Protein AF-A0A1F9PXM8-F1 (afdb_monomer)

Foldseek 3Di:
DVVLVVQLVVVLVVVVVVLVVVCVVVVHDSLVVLLCVLVVVLVVVLVPDPPVPDDPVRNVVVNVVSVVVSVLCSLQVSLVSSVVSSVVSVVVVVCCQPVDPPGDDDPDDDLLPDADDLVLLVLLVVLVVQLVPHDDPSVSVSSNSNSNVQVVLLSQLLSPLVNVCVVVVPDPVVNVVVVCCCPPPPPNSVVSSVSSSCCSPPVPNDPPPPPD

Mean predicted aligned error: 8.12 Å

Sequence (212 aa):
DRAVAFALGGTLLLSLLLLSAYALYQGSDIFTLANGIVQGEIDRSLATLPTTDLTPEQMAEMKQLMEQVGTFLRQAWPALTVVFGGLTLLLAVALLANLRPGGYVLPGVDFAAWKSPEVLIWPFIAAGFIYFFTNGWPAVISLNLLVLLLPLYFLQGLAIISHFFRLKAVAPWLRNLGYVMAVLLNPLPIIVTFVGLFDLWVDFRKPRTTNT

Secondary structure (DSSP, 8-state):
-HHHHHHHHHHHHHHHHHHHHHHHHTTS-HHHHHHHHHHHHHHHHHHHS-TTSS-HHHHHHHHHHHHHHHHHHHHHHHHHHHHHHHHHHHHHHHHHHHHSTT----SS--GGG----GGGHHHHHHHHHHHHH--SHHHHHHHHHHHHHHHHHHHHHHHHHHHHHHHTT--HHHHHHHHHHHHHSTTHHHHHHHHHHHHHHH-TTS------

Structure (mmCIF, N/CA/C/O backbone):
data_AF-A0A1F9PXM8-F1
#
_entry.id   AF-A0A1F9PXM8-F1
#
loop_
_atom_site.group_PDB
_atom_site.id
_atom_site.type_symbol
_atom_site.label_atom_id
_atom_site.label_alt_id
_atom_site.label_comp_id
_atom_site.label_asym_id
_atom_site.label_entity_id
_atom_site.label_seq_id
_atom_site.pdbx_PDB_ins_code
_atom_site.Cartn_x
_atom_site.Cartn_y
_atom_site.Cartn_z
_atom_site.occupancy
_atom_site.B_iso_or_equiv
_atom_site.auth_seq_id
_atom_site.auth_comp_id
_atom_site.auth_asym_id
_atom_site.auth_atom_id
_atom_site.pdbx_PDB_model_num
ATOM 1 N N . ASP A 1 1 ? 2.763 -14.885 -10.035 1.00 65.38 1 ASP A N 1
ATOM 2 C CA . ASP A 1 1 ? 3.316 -16.226 -9.775 1.00 65.38 1 ASP A CA 1
ATOM 3 C C . ASP A 1 1 ? 2.353 -16.988 -8.863 1.00 65.38 1 ASP A C 1
ATOM 5 O O . ASP A 1 1 ? 1.916 -16.426 -7.862 1.00 65.38 1 ASP A O 1
ATOM 9 N N . ARG A 1 2 ? 1.967 -18.219 -9.227 1.00 71.00 2 ARG A N 1
ATOM 10 C CA . ARG A 1 2 ? 1.054 -19.052 -8.423 1.00 71.00 2 ARG A CA 1
ATOM 11 C C . ARG A 1 2 ? 1.673 -19.408 -7.069 1.00 71.00 2 ARG A C 1
ATOM 13 O O . ARG A 1 2 ? 0.946 -19.459 -6.086 1.00 71.00 2 ARG A O 1
ATOM 20 N N . ALA A 1 3 ? 2.994 -19.583 -6.998 1.00 71.38 3 ALA A N 1
ATOM 21 C CA . ALA A 1 3 ? 3.693 -19.908 -5.755 1.00 71.38 3 ALA A CA 1
ATOM 22 C C . ALA A 1 3 ? 3.596 -18.770 -4.727 1.00 71.38 3 ALA A C 1
ATOM 24 O O . ALA A 1 3 ? 3.317 -19.018 -3.560 1.00 71.38 3 ALA A O 1
ATOM 25 N N . VAL A 1 4 ? 3.734 -17.518 -5.175 1.00 71.44 4 VAL A N 1
ATOM 26 C CA . VAL A 1 4 ? 3.559 -16.324 -4.329 1.00 71.44 4 VAL A CA 1
ATOM 27 C C . VAL A 1 4 ? 2.114 -16.222 -3.830 1.00 71.44 4 VAL A C 1
ATOM 29 O O . VAL A 1 4 ? 1.889 -15.960 -2.654 1.00 71.44 4 VAL A O 1
ATOM 32 N N . ALA A 1 5 ? 1.126 -16.494 -4.690 1.00 74.06 5 ALA A N 1
ATOM 33 C CA . ALA A 1 5 ? -0.281 -16.491 -4.288 1.00 74.06 5 ALA A CA 1
ATOM 34 C C . ALA A 1 5 ? -0.602 -17.594 -3.261 1.00 74.06 5 ALA A C 1
ATOM 36 O O . ALA A 1 5 ? -1.295 -17.328 -2.283 1.00 74.06 5 ALA A O 1
ATOM 37 N N . PHE A 1 6 ? -0.066 -18.807 -3.440 1.00 76.81 6 PHE A N 1
ATOM 38 C CA . PHE A 1 6 ? -0.214 -19.897 -2.470 1.00 76.81 6 PHE A CA 1
ATOM 39 C C . PHE A 1 6 ? 0.505 -19.611 -1.153 1.00 76.81 6 PHE A C 1
ATOM 41 O O . PHE A 1 6 ? -0.056 -19.885 -0.098 1.00 76.81 6 PHE A O 1
ATOM 48 N N . ALA A 1 7 ? 1.713 -19.043 -1.195 1.00 78.88 7 ALA A N 1
ATOM 49 C CA . ALA A 1 7 ? 2.449 -18.665 0.006 1.00 78.88 7 ALA A CA 1
ATOM 50 C C . ALA A 1 7 ? 1.704 -17.579 0.791 1.00 78.88 7 ALA A C 1
ATOM 52 O O . ALA A 1 7 ? 1.530 -17.726 1.995 1.00 78.88 7 ALA A O 1
ATOM 53 N N . LEU A 1 8 ? 1.201 -16.544 0.109 1.00 79.50 8 LEU A N 1
ATOM 54 C CA . LEU A 1 8 ? 0.388 -15.498 0.728 1.00 79.50 8 LEU A CA 1
ATOM 55 C C . LEU A 1 8 ? -0.922 -16.063 1.291 1.00 79.50 8 LEU A C 1
ATOM 57 O O . LEU A 1 8 ? -1.281 -15.774 2.424 1.00 79.50 8 LEU A O 1
ATOM 61 N N . GLY A 1 9 ? -1.625 -16.901 0.527 1.00 79.06 9 GLY A N 1
ATOM 62 C CA . GLY A 1 9 ? -2.835 -17.568 1.003 1.00 79.06 9 GLY A CA 1
ATOM 63 C C . GLY A 1 9 ? -2.562 -18.439 2.229 1.00 79.06 9 GLY A C 1
ATOM 64 O O . GLY A 1 9 ? -3.298 -18.369 3.204 1.00 79.06 9 GLY A O 1
ATOM 65 N N . GLY A 1 10 ? -1.473 -19.208 2.215 1.00 80.69 10 GLY A N 1
ATOM 66 C CA . GLY A 1 10 ? -1.059 -20.069 3.319 1.00 80.69 10 GLY A CA 1
ATOM 67 C C . GLY A 1 10 ? -0.676 -19.293 4.579 1.00 80.69 10 GLY A C 1
ATOM 68 O O . GLY A 1 10 ? -1.121 -19.660 5.664 1.00 80.69 10 GLY A O 1
ATOM 69 N N . THR A 1 11 ? 0.093 -18.205 4.457 1.00 80.12 11 THR A N 1
ATOM 70 C CA . THR A 1 11 ? 0.439 -17.358 5.609 1.00 80.12 11 THR A CA 1
ATOM 71 C C . THR A 1 11 ? -0.790 -16.667 6.175 1.00 80.12 11 THR A C 1
ATOM 73 O O . THR A 1 11 ? -0.981 -16.699 7.385 1.00 80.12 11 THR A O 1
ATOM 76 N N . LEU A 1 12 ? -1.667 -16.124 5.326 1.00 83.62 12 LEU A N 1
ATOM 77 C CA . LEU A 1 12 ? -2.916 -15.501 5.767 1.00 83.62 12 LEU A CA 1
ATOM 78 C C . LEU A 1 12 ? -3.850 -16.503 6.450 1.00 83.62 12 LEU A C 1
ATOM 80 O O . LEU A 1 12 ? -4.409 -16.189 7.499 1.00 83.62 12 LEU A O 1
ATOM 84 N N . LEU A 1 13 ? -3.987 -17.713 5.902 1.00 84.69 13 LEU A N 1
ATOM 85 C CA . LEU A 1 13 ? -4.772 -18.784 6.517 1.00 84.69 13 LEU A CA 1
ATOM 86 C C . LEU A 1 13 ? -4.193 -19.187 7.873 1.00 84.69 13 LEU A C 1
ATOM 88 O O . LEU A 1 13 ? -4.941 -19.289 8.840 1.00 84.69 13 LEU A O 1
ATOM 92 N N . LEU A 1 14 ? -2.875 -19.369 7.976 1.00 84.19 14 LEU A N 1
ATOM 93 C CA . LEU A 1 14 ? -2.225 -19.704 9.241 1.00 84.19 14 LEU A CA 1
ATOM 94 C C . LEU A 1 14 ? -2.397 -18.585 10.277 1.00 84.19 14 LEU A C 1
ATOM 96 O O . LEU A 1 14 ? -2.745 -18.865 11.421 1.00 84.19 14 LEU A O 1
ATOM 100 N N . SER A 1 15 ? -2.207 -17.324 9.880 1.00 80.25 15 SER A N 1
ATOM 101 C CA . SER A 1 15 ? -2.435 -16.164 10.746 1.00 80.25 15 SER A CA 1
ATOM 102 C C . SER A 1 15 ? -3.883 -16.097 11.228 1.00 80.25 15 SER A C 1
ATOM 104 O O . SER A 1 15 ? -4.111 -15.888 12.417 1.00 80.25 15 SER A O 1
ATOM 106 N N . LEU A 1 16 ? -4.858 -16.331 10.343 1.00 82.56 16 LEU A N 1
ATOM 107 C CA . LEU A 1 16 ? -6.275 -16.360 10.702 1.00 82.56 16 LEU A CA 1
ATOM 108 C C . LEU A 1 16 ? -6.594 -17.513 11.660 1.00 82.56 16 LEU A C 1
ATOM 110 O O . LEU A 1 16 ? -7.324 -17.310 12.627 1.00 82.56 16 LEU A O 1
ATOM 114 N N . LEU A 1 17 ? -6.036 -18.704 11.428 1.00 85.19 17 LEU A N 1
ATOM 115 C CA . LEU A 1 17 ? -6.215 -19.866 12.301 1.00 85.19 17 LEU A CA 1
ATOM 116 C C . LEU A 1 17 ? -5.637 -19.619 13.697 1.00 85.19 17 LEU A C 1
ATOM 118 O O . LEU A 1 17 ? -6.309 -19.899 14.685 1.00 85.19 17 LEU A O 1
ATOM 122 N N . LEU A 1 18 ? -4.430 -19.054 13.790 1.00 84.81 18 LEU A N 1
ATOM 123 C CA . LEU A 1 18 ? -3.800 -18.708 15.067 1.00 84.81 18 LEU A CA 1
ATOM 124 C C . LEU A 1 18 ? -4.592 -17.633 15.819 1.00 84.81 18 LEU A C 1
ATOM 126 O O . LEU A 1 18 ? -4.832 -17.781 17.016 1.00 84.81 18 LEU A O 1
ATOM 130 N N . LEU A 1 19 ? -5.044 -16.586 15.120 1.00 81.81 19 LEU A N 1
ATOM 131 C CA . LEU A 1 19 ? -5.896 -15.542 15.698 1.00 81.81 19 LEU A CA 1
ATOM 132 C C . LEU A 1 19 ? -7.229 -16.109 16.189 1.00 81.81 19 LEU A C 1
ATOM 134 O O . LEU A 1 19 ? -7.659 -15.784 17.290 1.00 81.81 19 LEU A O 1
ATOM 138 N N . SER A 1 20 ? -7.855 -16.989 15.407 1.00 81.75 20 SER A N 1
ATOM 139 C CA . SER A 1 20 ? -9.118 -17.633 15.777 1.00 81.75 20 SER A CA 1
ATOM 140 C C . SER A 1 20 ? -8.941 -18.558 16.982 1.00 81.75 20 SER A C 1
ATOM 142 O O . SER A 1 20 ? -9.745 -18.522 17.906 1.00 81.75 20 SER A O 1
ATOM 144 N N . ALA A 1 21 ? -7.865 -19.350 17.019 1.00 84.31 21 ALA A N 1
ATOM 145 C CA . ALA A 1 21 ? -7.543 -20.209 18.157 1.00 84.31 21 ALA A CA 1
ATOM 146 C C . ALA A 1 21 ? -7.289 -19.393 19.435 1.00 84.31 21 ALA A C 1
ATOM 148 O O . ALA A 1 21 ? -7.772 -19.753 20.506 1.00 84.31 21 ALA A O 1
ATOM 149 N N . TYR A 1 22 ? -6.579 -18.268 19.317 1.00 81.75 22 TYR A N 1
ATOM 150 C CA . TYR A 1 22 ? -6.340 -17.342 20.423 1.00 81.75 22 TYR A CA 1
ATOM 151 C C . TYR A 1 22 ? -7.631 -16.663 20.905 1.00 81.75 22 TYR A C 1
ATOM 153 O O . TYR A 1 22 ? -7.855 -16.556 22.109 1.00 81.75 22 TYR A O 1
ATOM 161 N N . ALA A 1 23 ? -8.507 -16.263 19.981 1.00 82.62 23 ALA A N 1
ATOM 162 C CA . ALA A 1 23 ? -9.813 -15.688 20.293 1.00 82.62 23 ALA A CA 1
ATOM 163 C C . ALA A 1 23 ? -10.711 -16.675 21.051 1.00 82.62 23 ALA A C 1
ATOM 165 O O . ALA A 1 23 ? -11.262 -16.340 22.100 1.00 82.62 23 ALA A O 1
ATOM 166 N N . LEU A 1 24 ? -10.760 -17.930 20.593 1.00 85.38 24 LEU A N 1
ATOM 167 C CA . LEU A 1 24 ? -11.462 -19.014 21.283 1.00 85.38 24 LEU A CA 1
ATOM 168 C C . LEU A 1 24 ? -10.881 -19.281 22.678 1.00 85.38 24 LEU A C 1
ATOM 170 O O . LEU A 1 24 ? -11.643 -19.464 23.624 1.00 85.38 24 LEU A O 1
ATOM 174 N N . TYR A 1 25 ? -9.551 -19.258 22.827 1.00 87.44 25 TYR A N 1
ATOM 175 C CA . TYR A 1 25 ? -8.883 -19.412 24.124 1.00 87.44 25 TYR A CA 1
ATOM 176 C C . TYR A 1 25 ? -9.232 -18.281 25.108 1.00 87.44 25 TYR A C 1
ATOM 178 O O . TYR A 1 25 ? -9.421 -18.529 26.295 1.00 87.44 25 TYR A O 1
ATOM 186 N N . GLN A 1 26 ? -9.360 -17.049 24.611 1.00 82.00 26 GLN A N 1
ATOM 187 C CA . GLN A 1 26 ? -9.740 -15.862 25.387 1.00 82.00 26 GLN A CA 1
ATOM 188 C C . GLN A 1 26 ? -11.262 -15.714 25.582 1.00 82.00 26 GLN A C 1
ATOM 190 O O . GLN A 1 26 ? -11.699 -14.747 26.206 1.00 82.00 26 GLN A O 1
ATOM 195 N N . GLY A 1 27 ? -12.084 -16.611 25.022 1.00 82.19 27 GLY A N 1
ATOM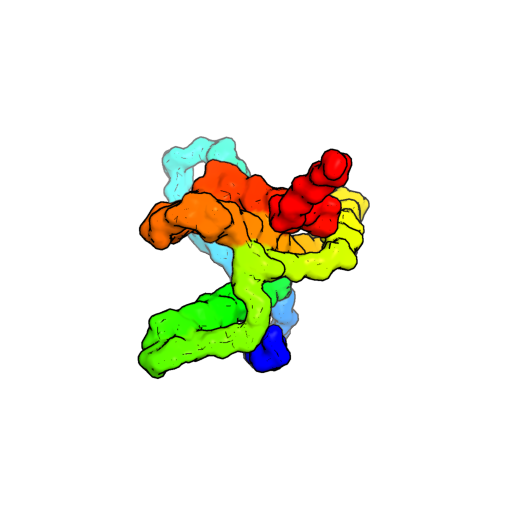 196 C CA . GLY A 1 27 ? -13.548 -16.540 25.105 1.00 82.19 27 GLY A CA 1
ATOM 197 C C . GLY A 1 27 ? -14.153 -15.254 24.524 1.00 82.19 27 GLY A C 1
ATOM 198 O O . GLY A 1 27 ? -15.228 -14.838 24.951 1.00 82.19 27 GLY A O 1
ATOM 199 N N . SER A 1 28 ? -13.462 -14.596 23.591 1.00 77.69 28 SER A N 1
ATOM 200 C CA . SER A 1 28 ? -13.847 -13.303 23.011 1.00 77.69 28 SER A CA 1
ATOM 201 C C . SER A 1 28 ? -13.759 -13.335 21.485 1.00 77.69 28 SER A C 1
ATOM 203 O O . SER A 1 28 ? -13.075 -14.176 20.909 1.00 77.69 28 SER A O 1
ATOM 205 N N . ASP A 1 29 ? -14.478 -12.434 20.812 1.00 80.81 29 ASP A N 1
ATOM 206 C CA . ASP A 1 29 ? -14.403 -12.307 19.354 1.00 80.81 29 ASP A CA 1
ATOM 207 C C . ASP A 1 29 ? -13.103 -11.596 18.921 1.00 80.81 29 ASP A C 1
ATOM 209 O O . ASP A 1 29 ? -12.571 -10.738 19.634 1.00 80.81 29 ASP A O 1
ATOM 213 N N . ILE A 1 30 ? -12.601 -11.924 17.725 1.00 74.44 30 ILE A N 1
ATOM 214 C CA . ILE A 1 30 ? -11.357 -11.384 17.149 1.00 74.44 30 ILE A CA 1
ATOM 215 C C . ILE A 1 30 ? -11.426 -9.853 17.068 1.00 74.44 30 ILE A C 1
ATOM 217 O O . ILE A 1 30 ? -10.450 -9.161 17.367 1.00 74.44 30 ILE A O 1
ATOM 221 N N . PHE A 1 31 ? -12.597 -9.312 16.722 1.00 72.44 31 PHE A N 1
ATOM 222 C CA . PHE A 1 31 ? -12.817 -7.868 16.667 1.00 72.44 31 PHE A CA 1
ATOM 223 C C . PHE A 1 31 ? -12.745 -7.215 18.051 1.00 72.44 31 PHE A C 1
ATOM 225 O O . PHE A 1 31 ? -12.173 -6.134 18.192 1.00 72.44 31 PHE A O 1
ATOM 232 N N . THR A 1 32 ? -13.269 -7.868 19.090 1.00 77.31 32 THR A N 1
ATOM 233 C CA . THR A 1 32 ? -13.204 -7.363 20.468 1.00 77.31 32 THR A CA 1
ATOM 234 C C . THR A 1 32 ? -11.766 -7.331 20.979 1.00 77.31 32 THR A C 1
ATOM 236 O O . THR A 1 32 ? -11.359 -6.342 21.588 1.00 77.31 32 THR A O 1
ATOM 239 N N . LEU A 1 33 ? -10.975 -8.361 20.671 1.00 77.25 33 LEU A N 1
ATOM 240 C CA . LEU A 1 33 ? -9.555 -8.413 21.019 1.00 77.25 33 LEU A CA 1
ATOM 241 C C . LEU A 1 33 ? -8.750 -7.309 20.327 1.00 77.25 33 LEU A C 1
ATOM 243 O O . LEU A 1 33 ? -8.003 -6.592 20.991 1.00 77.25 33 LEU A O 1
ATOM 247 N N . ALA A 1 34 ? -8.936 -7.124 19.016 1.00 73.88 34 ALA A N 1
ATOM 248 C CA . ALA A 1 34 ? -8.265 -6.061 18.268 1.00 73.88 34 ALA A CA 1
ATOM 249 C C . ALA A 1 34 ? -8.614 -4.669 18.822 1.00 73.88 34 ALA A C 1
ATOM 251 O O . ALA A 1 34 ? -7.730 -3.833 19.021 1.00 73.88 34 ALA A O 1
ATOM 252 N N . ASN A 1 35 ? -9.892 -4.436 19.139 1.00 76.44 35 ASN A N 1
ATOM 253 C CA . ASN A 1 35 ? -10.349 -3.179 19.727 1.00 76.44 35 ASN A CA 1
ATOM 254 C C . ASN A 1 35 ? -9.717 -2.921 21.102 1.00 76.44 35 ASN A C 1
ATOM 256 O O . ASN A 1 35 ? -9.286 -1.798 21.362 1.00 76.44 35 ASN A O 1
ATOM 260 N N . GLY A 1 36 ? -9.639 -3.950 21.952 1.00 79.00 36 GLY A N 1
ATOM 261 C CA . GLY A 1 36 ? -9.030 -3.858 23.278 1.00 79.00 36 GLY A CA 1
ATOM 262 C C . GLY A 1 36 ? -7.534 -3.548 23.229 1.00 79.00 36 GLY A C 1
ATOM 263 O O . GLY A 1 36 ? -7.068 -2.710 23.995 1.00 79.00 36 GLY A O 1
ATOM 264 N N . ILE A 1 37 ? -6.795 -4.157 22.294 1.00 79.06 37 ILE A N 1
ATOM 265 C CA . ILE A 1 37 ? -5.359 -3.891 22.107 1.00 79.06 37 ILE A CA 1
ATOM 266 C C . ILE A 1 37 ? -5.136 -2.438 21.682 1.00 79.06 37 ILE A C 1
ATOM 268 O O . ILE A 1 37 ? -4.344 -1.736 22.302 1.00 79.06 37 ILE A O 1
ATOM 272 N N . VAL A 1 38 ? -5.850 -1.967 20.654 1.00 80.00 38 VAL A N 1
ATOM 273 C CA . VAL A 1 38 ? -5.659 -0.605 20.131 1.00 80.00 38 VAL A CA 1
ATOM 274 C C . VAL A 1 38 ? -6.028 0.450 21.175 1.00 80.00 38 VAL A C 1
ATOM 276 O O . VAL A 1 38 ? -5.269 1.396 21.362 1.00 80.00 38 VAL A O 1
ATOM 279 N N . GLN A 1 39 ? -7.162 0.296 21.870 1.00 79.75 39 GLN A N 1
ATOM 280 C CA . GLN A 1 39 ? -7.563 1.257 22.905 1.00 79.75 39 GLN A CA 1
ATOM 281 C C . GLN A 1 39 ? -6.622 1.231 24.110 1.00 79.75 39 GLN A C 1
ATOM 283 O O . GLN A 1 39 ? -6.192 2.288 24.558 1.00 79.75 39 GLN A O 1
ATOM 288 N N . GLY A 1 40 ? -6.232 0.041 24.579 1.00 81.06 40 GLY A N 1
ATOM 289 C CA . GLY A 1 40 ? -5.293 -0.087 25.693 1.00 81.06 40 GLY A CA 1
ATOM 290 C C . GLY A 1 40 ? -3.954 0.596 25.415 1.00 81.06 40 GLY A C 1
ATOM 291 O O . GLY A 1 40 ? -3.372 1.198 26.316 1.00 81.06 40 GLY A O 1
ATOM 292 N N . GLU A 1 41 ? -3.490 0.564 24.166 1.00 81.19 41 GLU A N 1
ATOM 293 C CA . GLU A 1 41 ? -2.225 1.194 23.791 1.00 81.19 41 GLU A CA 1
ATOM 294 C C . GLU A 1 41 ? -2.338 2.712 23.624 1.00 81.19 41 GLU A C 1
ATOM 296 O O . GLU A 1 41 ? -1.404 3.436 23.981 1.00 81.19 41 GLU A O 1
ATOM 301 N N . ILE A 1 42 ? -3.491 3.210 23.165 1.00 79.56 42 ILE A N 1
ATOM 302 C CA . ILE A 1 42 ? -3.796 4.648 23.156 1.00 79.56 42 ILE A CA 1
ATOM 303 C C . ILE A 1 42 ? -3.833 5.178 24.592 1.00 79.56 42 ILE A C 1
ATOM 305 O O . ILE A 1 42 ? -3.144 6.149 24.900 1.00 79.56 42 ILE A O 1
ATOM 309 N N . ASP A 1 43 ? -4.556 4.505 25.488 1.00 81.50 43 ASP A N 1
ATOM 310 C CA . ASP A 1 43 ? -4.693 4.913 26.889 1.00 81.50 43 ASP A CA 1
ATOM 311 C C . ASP A 1 43 ? -3.341 4.921 27.616 1.00 81.50 43 ASP A C 1
ATOM 313 O O . ASP A 1 43 ? -3.019 5.867 28.337 1.00 81.50 43 ASP A O 1
ATOM 317 N N . ARG A 1 44 ? -2.503 3.900 27.385 1.00 82.31 44 ARG A N 1
ATOM 318 C CA . ARG A 1 44 ? -1.133 3.846 27.923 1.00 82.31 44 ARG A CA 1
ATOM 319 C C . ARG A 1 44 ? -0.267 4.980 27.398 1.00 82.31 44 ARG A C 1
ATOM 321 O O . ARG A 1 44 ? 0.425 5.623 28.182 1.00 82.31 44 ARG A O 1
ATOM 328 N N . SER A 1 45 ? -0.327 5.245 26.095 1.00 77.06 45 SER A N 1
ATOM 329 C CA . SER A 1 45 ? 0.440 6.327 25.473 1.00 77.06 45 SER A CA 1
ATOM 330 C C . SER A 1 45 ? 0.040 7.686 26.055 1.00 77.06 45 SER A C 1
ATOM 332 O O . SER A 1 45 ? 0.905 8.482 26.422 1.00 77.06 45 SER A O 1
ATOM 334 N N . LEU A 1 46 ? -1.265 7.918 26.235 1.00 74.56 46 LEU A N 1
ATOM 335 C CA . LEU A 1 46 ? -1.811 9.123 26.867 1.00 74.56 46 LEU A CA 1
ATOM 336 C C . LEU A 1 46 ? -1.413 9.261 28.340 1.00 74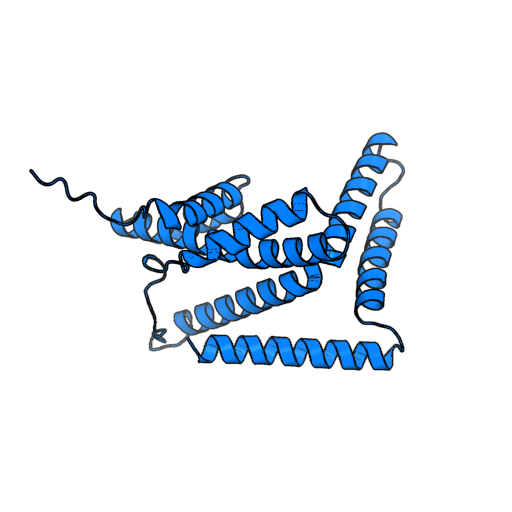.56 46 LEU A C 1
ATOM 338 O O . LEU A 1 46 ? -1.130 10.371 28.782 1.00 74.56 46 LEU A O 1
ATOM 342 N N . ALA A 1 47 ? -1.340 8.160 29.088 1.00 78.69 47 ALA A N 1
ATOM 343 C CA . ALA A 1 47 ? -0.911 8.175 30.486 1.00 78.69 47 ALA A CA 1
ATOM 344 C C . ALA A 1 47 ? 0.588 8.490 30.659 1.00 78.69 47 ALA A C 1
ATOM 346 O O . ALA A 1 47 ? 0.991 8.996 31.703 1.00 78.69 47 ALA A O 1
ATOM 347 N N . THR A 1 48 ? 1.414 8.194 29.651 1.00 76.62 48 THR A N 1
ATOM 348 C CA . THR A 1 48 ? 2.865 8.462 29.674 1.00 76.62 48 THR A CA 1
ATOM 349 C C . THR A 1 48 ? 3.256 9.855 29.187 1.00 76.62 48 THR A C 1
ATOM 351 O O . THR A 1 48 ? 4.417 10.245 29.312 1.00 76.62 48 THR A O 1
ATOM 354 N N . LEU A 1 49 ? 2.311 10.611 28.626 1.00 71.75 49 LEU A N 1
ATOM 355 C CA . LEU A 1 49 ? 2.573 11.958 28.140 1.00 71.75 49 LEU A CA 1
ATOM 356 C C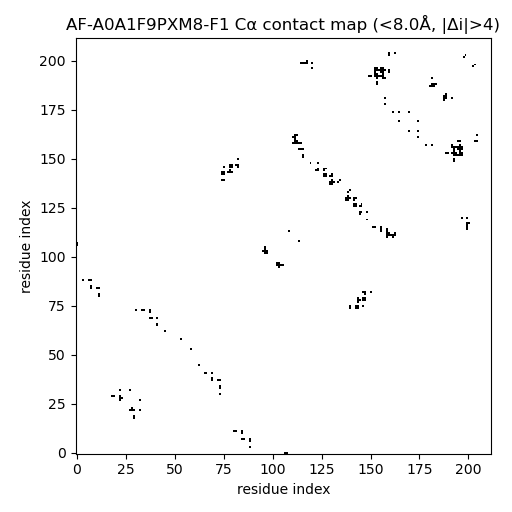 . LEU A 1 49 ? 2.753 12.925 29.321 1.00 71.75 49 LEU A C 1
ATOM 358 O O . LEU A 1 49 ? 1.896 12.966 30.206 1.00 71.75 49 LEU A O 1
ATOM 362 N N . PRO A 1 50 ? 3.833 13.728 29.349 1.00 68.12 50 PRO A N 1
ATOM 363 C CA . PRO A 1 50 ? 4.017 14.738 30.379 1.00 68.12 50 PRO A CA 1
ATOM 364 C C . PRO A 1 50 ? 2.922 15.800 30.232 1.00 68.12 50 PRO A C 1
ATOM 366 O O . PRO A 1 50 ? 2.979 16.680 29.377 1.00 68.12 50 PRO A O 1
ATOM 369 N N . THR A 1 51 ? 1.898 15.717 31.081 1.00 64.81 51 THR A N 1
ATOM 370 C CA . THR A 1 51 ? 0.740 16.627 31.089 1.00 64.81 51 THR A CA 1
ATOM 371 C C . THR A 1 51 ? 1.102 18.078 31.422 1.00 64.81 51 THR A C 1
ATOM 373 O O . THR A 1 51 ? 0.244 18.948 31.345 1.00 64.81 51 THR A O 1
ATOM 376 N N . THR A 1 52 ? 2.351 18.336 31.817 1.00 63.97 52 THR A N 1
ATOM 377 C CA . THR A 1 52 ? 2.850 19.642 32.269 1.00 63.97 52 THR A CA 1
ATOM 378 C C . THR A 1 52 ? 3.364 20.525 31.125 1.00 63.97 52 THR A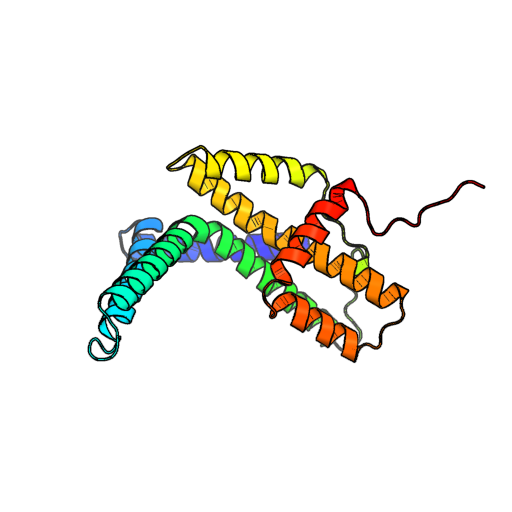 C 1
ATOM 380 O O . THR A 1 52 ? 3.366 21.742 31.277 1.00 63.97 52 THR A O 1
ATOM 383 N N . ASP A 1 53 ? 3.754 19.942 29.983 1.00 67.75 53 ASP A N 1
ATOM 384 C CA . ASP A 1 53 ? 4.426 20.669 28.886 1.00 67.75 53 ASP A CA 1
ATOM 385 C C . ASP A 1 53 ? 3.512 20.985 27.688 1.00 67.75 53 ASP A C 1
ATOM 387 O O . ASP A 1 53 ? 3.920 21.681 26.759 1.00 67.75 53 ASP A O 1
ATOM 391 N N . LEU A 1 54 ? 2.276 20.479 27.688 1.00 74.81 54 LEU A N 1
ATOM 392 C CA . LEU A 1 54 ? 1.336 20.623 26.574 1.00 74.81 54 LEU A CA 1
ATOM 393 C C . LEU A 1 54 ? 0.186 21.555 26.945 1.00 74.81 54 LEU A C 1
ATOM 395 O O . LEU A 1 54 ? -0.414 21.423 28.014 1.00 74.81 54 LEU A O 1
ATOM 399 N N . THR A 1 55 ? -0.172 22.468 26.040 1.00 82.69 55 THR A N 1
ATOM 400 C CA . THR A 1 55 ? -1.388 23.267 26.219 1.00 82.69 55 THR A CA 1
ATOM 401 C C . THR A 1 55 ? -2.630 22.363 26.154 1.00 82.69 55 THR A C 1
ATOM 403 O O . THR A 1 55 ? -2.608 21.313 25.499 1.00 82.69 55 THR A O 1
ATOM 406 N N . PRO A 1 56 ? -3.750 22.749 26.796 1.00 81.38 56 PRO A N 1
ATOM 407 C CA . PRO A 1 56 ? -4.997 21.986 26.714 1.00 81.38 56 PRO A CA 1
ATOM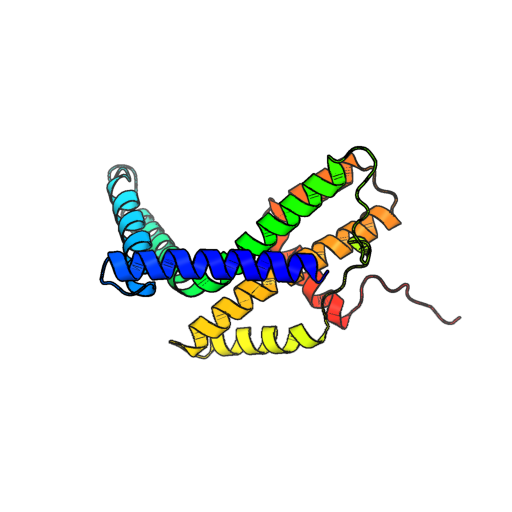 408 C C . PRO A 1 56 ? -5.467 21.737 25.272 1.00 81.38 56 PRO A C 1
ATOM 410 O O . PRO A 1 56 ? -6.015 20.676 24.979 1.00 81.38 56 PRO A O 1
ATOM 413 N N . GLU A 1 57 ? -5.207 22.686 24.368 1.00 85.00 57 GLU A N 1
ATOM 414 C CA . GLU A 1 57 ? -5.518 22.576 22.938 1.00 85.00 57 GLU A CA 1
ATOM 415 C C . GLU A 1 57 ? -4.658 21.510 22.245 1.00 85.00 57 GLU A C 1
ATOM 417 O O . GLU A 1 57 ? -5.201 20.609 21.611 1.00 85.00 57 GLU A O 1
ATOM 422 N N . GLN A 1 58 ? -3.335 21.532 22.442 1.00 85.19 58 GLN A N 1
ATOM 423 C CA . GLN A 1 58 ? -2.422 20.526 21.878 1.00 85.19 58 GLN A CA 1
ATOM 424 C C . GLN A 1 58 ? -2.757 19.110 22.362 1.00 85.19 58 GLN A C 1
ATOM 426 O O . GLN A 1 58 ? -2.695 18.144 21.600 1.00 85.19 58 GLN A O 1
ATOM 431 N N . MET A 1 59 ? -3.148 18.980 23.632 1.00 81.62 59 MET A N 1
ATOM 432 C CA . MET A 1 59 ? -3.595 17.711 24.202 1.00 81.62 59 MET A CA 1
ATOM 433 C C . MET A 1 59 ? -4.884 17.208 23.535 1.00 81.62 59 MET A C 1
ATOM 435 O O . MET A 1 59 ? -5.016 16.010 23.278 1.00 81.62 59 MET A O 1
ATOM 439 N N . ALA A 1 60 ? -5.836 18.101 23.251 1.00 85.94 60 ALA A N 1
ATOM 440 C CA . ALA A 1 60 ? -7.088 17.749 22.589 1.00 85.94 60 ALA A CA 1
ATOM 441 C C . ALA A 1 60 ? -6.864 17.316 21.132 1.00 85.94 60 ALA A C 1
ATOM 443 O O . ALA A 1 60 ? -7.377 16.272 20.726 1.00 85.94 60 ALA A O 1
ATOM 444 N N . GLU A 1 61 ? -6.047 18.054 20.376 1.00 88.00 61 GLU A N 1
ATOM 445 C CA . GLU A 1 61 ? -5.682 17.694 19.001 1.00 88.00 61 GLU A CA 1
ATOM 446 C C . GLU A 1 61 ? -4.986 16.332 18.944 1.00 88.00 61 GLU A C 1
ATOM 448 O O . GLU A 1 61 ? -5.341 15.472 18.138 1.00 88.00 61 GLU A O 1
ATOM 453 N N . MET A 1 62 ? -4.028 16.091 19.841 1.00 84.50 62 MET A N 1
ATOM 454 C CA . MET A 1 62 ? -3.306 14.825 19.875 1.00 84.50 62 MET A CA 1
ATOM 455 C C . MET A 1 62 ? -4.223 13.646 20.220 1.00 84.50 62 MET A C 1
ATOM 457 O O . MET A 1 62 ? -4.131 12.602 19.573 1.00 84.50 62 MET A O 1
ATOM 461 N N . LYS A 1 63 ? -5.146 13.808 21.179 1.00 83.81 63 LYS A N 1
ATOM 462 C CA . LYS A 1 63 ? -6.171 12.792 21.476 1.00 83.81 63 LYS A CA 1
ATOM 463 C C . LYS A 1 63 ? -7.042 12.505 20.261 1.00 83.81 63 LYS A C 1
ATOM 465 O O . LYS A 1 63 ? -7.232 11.343 19.916 1.00 83.81 63 LYS A O 1
ATOM 470 N N . GLN A 1 64 ? -7.505 13.547 19.576 1.00 90.06 64 GLN A N 1
ATOM 471 C CA . GLN A 1 64 ? -8.316 13.399 18.373 1.00 90.06 64 GLN A CA 1
ATOM 472 C C . GLN A 1 64 ? -7.561 12.636 17.274 1.00 90.06 64 GLN A C 1
ATOM 474 O O . GLN A 1 64 ? -8.121 11.732 16.655 1.00 90.06 64 GLN A O 1
ATOM 479 N N . LEU A 1 65 ? -6.282 12.950 17.048 1.00 88.75 65 LEU A N 1
ATOM 480 C CA . LEU A 1 65 ? -5.442 12.225 16.093 1.00 88.75 65 LEU A CA 1
ATOM 481 C C . LEU A 1 65 ? -5.269 10.754 16.496 1.00 88.75 65 LEU A C 1
ATOM 483 O O . LEU A 1 65 ? -5.424 9.870 15.655 1.00 88.75 65 LEU A O 1
ATOM 487 N N . MET A 1 66 ? -4.995 10.471 17.773 1.00 85.06 66 MET A N 1
ATOM 488 C CA . MET A 1 66 ? -4.870 9.099 18.277 1.00 85.06 66 MET A CA 1
ATOM 489 C C . MET A 1 66 ? -6.175 8.310 18.129 1.00 85.06 66 MET A C 1
ATOM 491 O O . MET A 1 66 ? -6.146 7.158 17.700 1.00 85.06 66 MET A O 1
ATOM 495 N N . GLU A 1 67 ? -7.324 8.921 18.412 1.00 87.56 67 GLU A N 1
ATOM 496 C CA . GLU A 1 67 ? -8.640 8.304 18.225 1.00 87.56 67 GLU A CA 1
ATOM 497 C C . GLU A 1 67 ? -8.943 8.018 16.749 1.00 87.56 67 GLU A C 1
ATOM 499 O O . GLU A 1 67 ? -9.479 6.952 16.419 1.00 87.56 67 GLU A O 1
ATOM 504 N N . GLN A 1 68 ? -8.575 8.935 15.848 1.00 89.94 68 GLN A N 1
ATOM 505 C CA . GLN A 1 68 ? -8.706 8.746 14.402 1.00 89.94 68 GLN A CA 1
ATOM 506 C C . GLN A 1 68 ? -7.822 7.600 13.909 1.00 89.94 68 GLN A C 1
ATOM 508 O O . GLN A 1 68 ? -8.313 6.703 13.221 1.00 89.94 68 GLN A O 1
ATOM 513 N N . VAL A 1 69 ? -6.545 7.581 14.304 1.00 88.50 69 VAL A N 1
ATOM 514 C CA . VAL A 1 69 ? -5.611 6.493 13.979 1.00 88.50 69 VAL A CA 1
ATOM 515 C C . VAL A 1 69 ? -6.117 5.172 14.551 1.00 88.50 69 VAL A C 1
ATOM 517 O O . VAL A 1 69 ? -6.158 4.173 13.838 1.00 88.50 69 VAL A O 1
ATOM 520 N N . GLY A 1 70 ? -6.578 5.159 15.802 1.00 86.38 70 GLY A N 1
ATOM 521 C CA . GLY A 1 70 ? -7.143 3.976 16.441 1.00 86.38 70 GLY A CA 1
ATOM 522 C C . GLY A 1 70 ? -8.366 3.446 15.700 1.00 86.38 70 GLY A C 1
ATOM 523 O O . GLY A 1 70 ? -8.486 2.246 15.468 1.00 86.38 70 GLY A O 1
ATOM 524 N N . THR A 1 71 ? -9.259 4.334 15.268 1.00 89.25 71 THR A N 1
ATOM 525 C CA . THR A 1 71 ? -10.441 3.965 14.478 1.00 89.25 71 THR A CA 1
ATOM 526 C C . THR A 1 71 ? -10.052 3.418 13.110 1.00 89.25 71 THR A C 1
ATOM 528 O O . THR A 1 71 ? -10.570 2.374 12.714 1.00 89.25 71 THR A O 1
ATOM 531 N N . PHE A 1 72 ? -9.101 4.055 12.427 1.00 91.38 72 PHE A N 1
ATOM 532 C CA . PHE A 1 72 ? -8.557 3.562 11.166 1.00 91.38 72 PHE A CA 1
ATOM 533 C C . PHE A 1 72 ? -7.950 2.165 11.328 1.00 91.38 72 PHE A C 1
ATOM 535 O O . PHE A 1 72 ? -8.330 1.257 10.596 1.00 91.38 72 PHE A O 1
ATOM 542 N N . LEU A 1 73 ? -7.077 1.955 12.319 1.00 88.94 73 LEU A N 1
ATOM 543 C CA . LEU A 1 73 ? -6.454 0.654 12.580 1.00 88.94 73 LEU A CA 1
ATOM 544 C C . LEU A 1 73 ? -7.502 -0.423 12.889 1.00 88.94 73 LEU A C 1
ATOM 546 O O . LEU A 1 73 ? -7.438 -1.510 12.321 1.00 88.94 73 LEU A O 1
ATOM 550 N N . ARG A 1 74 ? -8.510 -0.117 13.718 1.00 86.31 74 ARG A N 1
ATOM 551 C CA . ARG A 1 74 ? -9.611 -1.044 14.044 1.00 86.31 74 ARG A CA 1
ATOM 552 C C . ARG A 1 74 ? -10.473 -1.416 12.843 1.00 86.31 74 ARG A C 1
ATOM 554 O O . ARG A 1 74 ? -11.017 -2.512 12.807 1.00 86.31 74 ARG A O 1
ATOM 561 N N . GLN A 1 75 ? -10.641 -0.521 11.876 1.00 90.06 75 GLN A N 1
ATOM 562 C CA . GLN A 1 75 ? -11.459 -0.808 10.698 1.00 90.06 75 GLN A CA 1
ATOM 563 C C . GLN A 1 75 ? -10.640 -1.452 9.577 1.00 90.06 75 GLN A C 1
ATOM 565 O O . GLN A 1 75 ? -11.146 -2.334 8.891 1.00 90.06 75 GLN A O 1
ATOM 570 N N . ALA A 1 76 ? -9.384 -1.042 9.401 1.00 91.81 76 ALA A N 1
ATOM 571 C CA . ALA A 1 76 ? -8.518 -1.457 8.303 1.00 91.81 76 ALA A CA 1
ATOM 572 C C . ALA A 1 76 ? -7.610 -2.652 8.633 1.00 91.81 76 ALA A C 1
ATOM 574 O O . ALA A 1 76 ? -6.881 -3.096 7.745 1.00 91.81 76 ALA A O 1
ATOM 575 N N . TRP A 1 77 ? -7.623 -3.185 9.866 1.00 85.88 77 TRP A N 1
ATOM 576 C CA . TRP A 1 77 ? -6.744 -4.298 10.254 1.00 85.88 77 TRP A CA 1
ATOM 577 C C . TRP A 1 77 ? -6.777 -5.490 9.281 1.00 85.88 77 TRP A C 1
ATOM 579 O O . TRP A 1 77 ? -5.687 -5.976 8.976 1.00 85.88 77 TRP A O 1
ATOM 589 N N . PRO A 1 78 ? -7.928 -5.935 8.719 1.00 87.81 78 PRO A N 1
ATOM 590 C CA . PRO A 1 78 ? -7.928 -7.079 7.810 1.00 87.81 78 PRO A CA 1
ATOM 591 C C . PRO A 1 78 ? -7.112 -6.793 6.548 1.00 87.81 78 PRO A C 1
ATOM 593 O O . PRO A 1 78 ? -6.248 -7.582 6.162 1.00 87.81 78 PRO A O 1
ATOM 596 N N . ALA A 1 79 ? -7.341 -5.634 5.923 1.00 91.31 79 ALA A N 1
ATOM 597 C CA . ALA A 1 79 ? -6.584 -5.207 4.756 1.00 91.31 79 ALA A CA 1
ATOM 598 C C . ALA A 1 79 ? -5.109 -4.968 5.088 1.00 91.31 79 ALA A C 1
ATOM 600 O O . ALA A 1 79 ? -4.244 -5.392 4.325 1.00 91.31 79 ALA A O 1
ATOM 601 N N . LEU A 1 80 ? -4.802 -4.351 6.233 1.00 90.31 80 LEU A N 1
ATOM 602 C CA . LEU A 1 80 ? -3.426 -4.133 6.679 1.00 90.31 80 LEU A CA 1
ATOM 603 C C . LEU A 1 80 ? -2.672 -5.458 6.833 1.00 90.31 80 LEU A C 1
ATOM 605 O O . LEU A 1 80 ? -1.543 -5.557 6.362 1.00 90.31 80 LEU A O 1
ATOM 609 N N . THR A 1 81 ? -3.286 -6.500 7.403 1.00 86.69 81 THR A N 1
ATOM 610 C CA . THR A 1 81 ? -2.667 -7.834 7.496 1.00 86.69 81 THR A CA 1
ATOM 611 C C . THR A 1 81 ? -2.319 -8.396 6.118 1.00 86.69 81 THR A C 1
ATOM 613 O O . THR A 1 81 ? -1.221 -8.918 5.927 1.00 86.69 81 THR A O 1
ATOM 616 N N . VAL A 1 82 ? -3.214 -8.247 5.138 1.00 88.44 82 VAL A N 1
ATOM 617 C CA . VAL A 1 82 ? -2.965 -8.684 3.756 1.00 88.44 82 VAL A CA 1
ATOM 618 C C . VAL A 1 82 ? -1.846 -7.873 3.106 1.00 88.44 82 VAL A C 1
ATOM 620 O O . VAL A 1 82 ? -0.951 -8.455 2.494 1.00 88.44 82 VAL A O 1
ATOM 623 N N . VAL A 1 83 ? -1.860 -6.546 3.260 1.00 90.06 83 VAL A N 1
ATOM 624 C CA . VAL A 1 83 ? -0.829 -5.655 2.711 1.00 90.06 83 VAL A CA 1
ATOM 625 C C . VAL A 1 83 ? 0.535 -5.981 3.310 1.00 90.06 83 VAL A C 1
ATOM 627 O O . VAL A 1 83 ? 1.481 -6.215 2.562 1.00 90.06 83 VAL A O 1
ATOM 630 N N . PHE A 1 84 ? 0.647 -6.057 4.638 1.00 87.56 84 PHE A N 1
ATOM 631 C CA . PHE A 1 84 ? 1.905 -6.386 5.305 1.00 87.56 84 PHE A CA 1
ATOM 632 C C . PHE A 1 84 ? 2.391 -7.787 4.937 1.00 87.56 84 PHE A C 1
ATOM 634 O O . PHE A 1 84 ? 3.553 -7.935 4.572 1.00 87.56 84 PHE A O 1
ATOM 641 N N . GLY A 1 85 ? 1.512 -8.794 4.932 1.00 86.00 85 GLY A N 1
ATOM 642 C CA . GLY A 1 85 ? 1.865 -10.146 4.493 1.00 86.00 85 GLY A CA 1
ATOM 643 C C . GLY A 1 85 ? 2.377 -10.179 3.049 1.00 86.00 85 GLY A C 1
ATOM 644 O O . GLY A 1 85 ? 3.390 -10.819 2.759 1.00 86.00 85 GLY A O 1
ATOM 645 N N . GLY A 1 86 ? 1.729 -9.430 2.153 1.00 87.19 86 GLY A N 1
ATOM 646 C CA . GLY A 1 86 ? 2.161 -9.258 0.768 1.00 87.19 86 GLY A CA 1
ATOM 647 C C . GLY A 1 86 ? 3.531 -8.589 0.658 1.00 87.19 86 GLY A C 1
ATOM 648 O O . GLY A 1 86 ? 4.402 -9.096 -0.046 1.00 87.19 86 GLY A O 1
ATOM 649 N N . LEU A 1 87 ? 3.759 -7.492 1.386 1.00 88.06 87 LEU A N 1
ATOM 650 C CA . LEU A 1 87 ? 5.041 -6.779 1.411 1.00 88.06 87 LEU A CA 1
ATOM 651 C C . LEU A 1 87 ? 6.173 -7.642 1.977 1.00 88.06 87 LEU A C 1
ATOM 653 O O . LEU A 1 87 ? 7.257 -7.674 1.398 1.00 88.06 87 LEU A O 1
ATOM 657 N N . THR A 1 88 ? 5.932 -8.376 3.065 1.00 84.75 88 THR A N 1
ATOM 658 C CA . THR A 1 88 ? 6.908 -9.310 3.639 1.00 84.75 88 THR A CA 1
ATOM 659 C C . THR A 1 88 ? 7.276 -10.400 2.639 1.00 84.75 88 THR A C 1
ATOM 661 O O . THR A 1 88 ? 8.456 -10.712 2.482 1.00 84.75 88 THR A O 1
ATOM 664 N N . LEU A 1 89 ? 6.296 -10.951 1.919 1.00 85.62 89 LEU A N 1
ATOM 665 C CA . LEU A 1 89 ? 6.551 -11.956 0.892 1.00 85.62 89 LEU A CA 1
ATOM 666 C C . LEU A 1 89 ? 7.336 -11.377 -0.293 1.00 85.62 89 LEU A C 1
ATOM 668 O O . LEU A 1 89 ? 8.292 -12.001 -0.750 1.00 85.62 89 LEU A O 1
ATOM 672 N N . LEU A 1 90 ? 6.982 -10.175 -0.759 1.00 84.62 90 LEU A N 1
ATOM 673 C CA . LEU A 1 90 ? 7.731 -9.466 -1.801 1.00 84.62 90 LEU A CA 1
ATOM 674 C C . LEU A 1 90 ? 9.182 -9.214 -1.376 1.00 84.62 90 LEU A C 1
ATOM 676 O O . LEU A 1 90 ? 10.097 -9.455 -2.162 1.00 84.62 90 LEU A O 1
ATOM 680 N N . LEU A 1 91 ? 9.403 -8.789 -0.130 1.00 85.31 91 LEU A N 1
ATOM 681 C CA . LEU A 1 91 ? 10.737 -8.586 0.425 1.00 85.31 91 LEU A CA 1
ATOM 682 C C . LEU A 1 91 ? 11.518 -9.902 0.507 1.00 85.31 91 LEU A C 1
ATOM 684 O O . LEU A 1 91 ? 12.666 -9.951 0.078 1.00 85.31 91 LEU A O 1
ATOM 688 N N . ALA A 1 92 ? 10.903 -10.979 1.001 1.00 85.06 92 ALA A N 1
ATOM 689 C CA . ALA A 1 92 ? 11.538 -12.293 1.081 1.00 85.06 92 ALA A CA 1
ATOM 690 C C . ALA A 1 92 ? 11.969 -12.800 -0.304 1.00 85.06 92 ALA A C 1
ATOM 692 O O . ALA A 1 92 ? 13.100 -13.248 -0.488 1.00 85.06 92 ALA A O 1
ATOM 693 N N . VAL A 1 93 ? 11.092 -12.667 -1.299 1.00 82.19 93 VAL A N 1
ATOM 694 C CA . VAL A 1 93 ? 11.373 -13.017 -2.694 1.00 82.19 93 VAL A CA 1
ATOM 695 C C . VAL A 1 93 ? 12.493 -12.148 -3.275 1.00 82.19 93 VAL A C 1
ATOM 697 O O . VAL A 1 93 ? 13.394 -12.674 -3.930 1.00 82.19 93 VAL A O 1
ATOM 700 N N . ALA A 1 94 ? 12.488 -10.840 -3.008 1.00 80.31 94 ALA A N 1
ATOM 701 C CA . ALA A 1 94 ? 13.544 -9.932 -3.451 1.00 80.31 94 ALA A CA 1
ATOM 702 C C . ALA A 1 94 ? 14.900 -10.270 -2.810 1.00 80.31 94 ALA A C 1
ATOM 704 O O . ALA A 1 94 ? 15.921 -10.273 -3.496 1.00 80.31 94 ALA A O 1
ATOM 705 N N . LEU A 1 95 ? 14.932 -10.598 -1.517 1.00 83.25 95 LEU A N 1
ATOM 706 C CA . LEU A 1 95 ? 16.150 -11.030 -0.829 1.00 83.25 95 LEU A CA 1
ATOM 707 C C . LEU A 1 95 ? 16.671 -12.352 -1.401 1.00 83.25 95 LEU A C 1
ATOM 709 O O . LEU A 1 95 ? 17.857 -12.452 -1.698 1.00 83.25 95 LEU A O 1
ATOM 713 N N . LEU A 1 96 ? 15.797 -13.336 -1.636 1.00 82.62 96 LEU A N 1
ATOM 714 C CA . LEU A 1 96 ? 16.171 -14.607 -2.269 1.00 82.62 96 LEU A CA 1
ATOM 715 C C . LEU A 1 96 ? 16.761 -14.407 -3.670 1.00 82.62 96 LEU A C 1
ATOM 717 O O . LEU A 1 96 ? 17.750 -15.052 -4.016 1.00 82.62 96 LEU A O 1
ATOM 721 N N . ALA A 1 97 ? 16.182 -13.503 -4.464 1.00 78.12 97 ALA A N 1
ATOM 722 C CA . ALA A 1 97 ? 16.674 -13.185 -5.801 1.00 78.12 97 ALA A CA 1
ATOM 723 C C . ALA A 1 97 ? 18.078 -12.560 -5.786 1.00 78.12 97 ALA A C 1
ATOM 725 O O . ALA A 1 97 ? 18.894 -12.882 -6.647 1.00 78.12 97 ALA A O 1
ATOM 726 N N . ASN A 1 98 ? 18.369 -11.703 -4.800 1.00 75.19 98 ASN A N 1
ATOM 727 C CA . ASN A 1 98 ? 19.635 -10.969 -4.715 1.00 75.19 98 ASN A CA 1
ATOM 728 C C . ASN A 1 98 ? 20.742 -11.708 -3.943 1.00 75.19 98 ASN A C 1
ATOM 730 O O . ASN A 1 98 ? 21.917 -11.490 -4.221 1.00 75.19 98 ASN A O 1
ATOM 734 N N . LEU A 1 99 ? 20.396 -12.559 -2.972 1.00 79.81 99 LEU A N 1
ATOM 735 C CA . LEU A 1 99 ? 21.366 -13.226 -2.092 1.00 79.81 99 LEU A CA 1
ATOM 736 C C . LEU A 1 99 ? 21.761 -14.632 -2.559 1.00 79.81 99 LEU A C 1
ATOM 738 O O . LEU A 1 99 ? 22.762 -15.165 -2.083 1.00 79.81 99 LEU A O 1
ATOM 742 N N . ARG A 1 100 ? 21.001 -15.266 -3.464 1.00 73.94 100 ARG A N 1
ATOM 743 C CA . ARG A 1 100 ? 21.309 -16.629 -3.917 1.00 73.94 100 ARG A CA 1
ATOM 744 C C . ARG A 1 100 ? 22.477 -16.628 -4.920 1.00 73.94 100 ARG A C 1
ATOM 746 O O . ARG A 1 100 ? 22.331 -16.064 -6.009 1.00 73.94 100 ARG A O 1
ATOM 753 N N . PRO A 1 101 ? 23.593 -17.329 -4.633 1.00 57.28 101 PRO A N 1
ATOM 754 C CA . PRO A 1 101 ? 24.649 -17.521 -5.618 1.00 57.28 101 PRO A CA 1
ATOM 755 C C . PRO A 1 101 ? 24.096 -18.299 -6.819 1.00 57.28 101 PRO A C 1
ATOM 757 O O . PRO A 1 101 ? 23.492 -19.360 -6.657 1.00 57.28 101 PRO A O 1
ATOM 760 N N . GLY A 1 102 ? 24.258 -17.738 -8.019 1.00 67.44 102 GLY A N 1
ATOM 761 C CA . GLY A 1 102 ? 23.713 -18.279 -9.270 1.00 67.44 102 GLY A CA 1
ATOM 762 C C . GLY A 1 102 ? 22.463 -17.571 -9.809 1.00 67.44 102 GLY A C 1
ATOM 763 O O . GLY A 1 102 ? 22.038 -17.915 -10.904 1.00 67.44 102 GLY A O 1
ATOM 764 N N . GLY A 1 103 ? 21.912 -16.577 -9.095 1.00 60.50 103 GLY A N 1
ATOM 765 C CA . GLY A 1 103 ? 20.829 -15.711 -9.577 1.00 60.50 103 GLY A CA 1
ATOM 766 C C . GLY A 1 103 ? 19.494 -16.445 -9.717 1.00 60.50 103 GLY A C 1
ATOM 767 O O . GLY A 1 103 ? 19.222 -17.099 -10.720 1.00 60.50 103 GLY A O 1
ATOM 768 N N . TYR A 1 104 ? 18.620 -16.335 -8.715 1.00 66.44 104 TYR A N 1
ATOM 769 C CA . TYR A 1 104 ? 17.258 -16.844 -8.870 1.00 66.44 104 TYR A CA 1
ATOM 770 C C . TYR A 1 104 ? 16.476 -15.911 -9.800 1.00 66.44 104 TYR A C 1
ATOM 772 O O . TYR A 1 104 ? 16.076 -14.816 -9.404 1.00 66.44 104 TYR A O 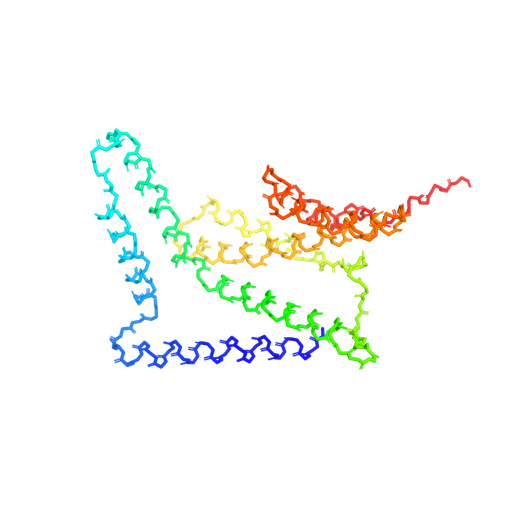1
ATOM 780 N N . VAL A 1 105 ? 16.276 -16.337 -11.049 1.00 65.62 105 VAL A N 1
ATOM 781 C CA . VAL A 1 105 ? 15.446 -15.605 -12.009 1.00 65.62 105 VAL A CA 1
ATOM 782 C C . VAL A 1 105 ? 13.989 -15.824 -11.636 1.00 65.62 105 VAL A C 1
ATOM 784 O O . VAL A 1 105 ? 13.469 -16.936 -11.742 1.00 65.62 105 VAL A O 1
ATOM 787 N N . LEU A 1 106 ? 13.327 -14.757 -11.196 1.00 67.19 106 LEU A N 1
ATOM 788 C CA . LEU A 1 106 ? 11.893 -14.804 -10.973 1.00 67.19 106 LEU A CA 1
ATOM 789 C C . LEU A 1 106 ? 11.161 -14.983 -12.312 1.00 67.19 106 LEU A C 1
ATOM 791 O O . LEU A 1 106 ? 11.345 -14.159 -13.210 1.00 67.19 106 LEU A O 1
ATOM 795 N N . PRO A 1 107 ? 10.297 -16.002 -12.452 1.00 66.88 107 PRO A N 1
ATOM 796 C CA . PRO A 1 107 ? 9.436 -16.114 -13.616 1.00 66.88 107 PRO A CA 1
ATOM 797 C C . PRO A 1 107 ? 8.394 -14.987 -13.591 1.00 66.88 107 PRO A C 1
ATOM 799 O O . PRO A 1 107 ? 7.587 -14.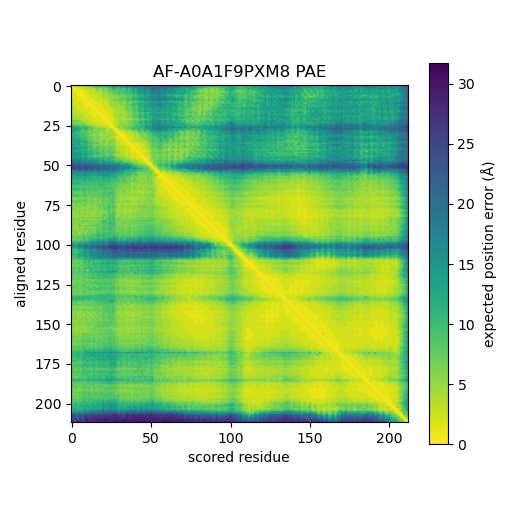879 -12.666 1.00 66.88 107 PRO A O 1
ATOM 802 N N . GLY A 1 108 ? 8.395 -14.133 -14.614 1.00 70.69 108 GLY A N 1
ATOM 803 C CA . GLY A 1 108 ? 7.448 -13.028 -14.711 1.00 70.69 108 GLY A CA 1
ATOM 804 C C . GLY A 1 108 ? 7.910 -11.903 -15.626 1.00 70.69 108 GLY A C 1
ATOM 805 O O . GLY A 1 108 ? 8.900 -12.015 -16.344 1.00 70.69 108 GLY A O 1
ATOM 806 N N . VAL A 1 109 ? 7.149 -10.813 -15.595 1.00 77.88 109 VAL A N 1
ATOM 807 C CA . VAL A 1 109 ? 7.469 -9.567 -16.297 1.00 77.88 109 VAL A CA 1
ATOM 808 C C . VAL A 1 109 ? 8.446 -8.759 -15.437 1.00 77.88 109 VAL A C 1
ATOM 810 O O . VAL A 1 109 ? 8.304 -8.734 -14.214 1.00 77.88 109 VAL A O 1
ATOM 813 N N . ASP A 1 110 ? 9.423 -8.091 -16.061 1.00 84.19 110 ASP A N 1
ATOM 814 C CA . ASP A 1 110 ? 10.309 -7.152 -15.359 1.00 84.19 110 ASP A CA 1
ATOM 815 C C . ASP A 1 110 ? 9.468 -6.092 -14.634 1.00 84.19 110 ASP A C 1
ATOM 817 O O . ASP A 1 110 ? 8.470 -5.604 -15.166 1.00 84.19 110 ASP A O 1
ATOM 821 N N . PHE A 1 111 ? 9.878 -5.700 -13.429 1.00 86.25 111 PHE A N 1
ATOM 822 C CA . PHE A 1 111 ? 9.133 -4.748 -12.610 1.00 86.25 111 PHE A CA 1
ATOM 823 C C . PHE A 1 111 ? 8.865 -3.432 -13.354 1.00 86.25 111 PHE A C 1
ATOM 825 O O . PHE A 1 111 ? 7.768 -2.897 -13.269 1.00 86.25 111 PHE A O 1
ATOM 832 N N . ALA A 1 112 ? 9.811 -2.954 -14.171 1.00 88.00 112 ALA A N 1
ATOM 833 C CA . ALA A 1 112 ? 9.629 -1.750 -14.993 1.00 88.00 112 ALA A CA 1
ATOM 834 C C . ALA A 1 112 ? 8.494 -1.869 -16.039 1.00 88.00 112 ALA A C 1
ATOM 836 O O . ALA A 1 112 ? 7.917 -0.868 -16.469 1.00 88.00 112 ALA A O 1
ATOM 837 N N . ALA A 1 113 ? 8.155 -3.090 -16.450 1.00 87.12 113 ALA A N 1
ATOM 838 C CA . ALA A 1 113 ? 7.068 -3.385 -17.379 1.00 87.12 113 ALA A CA 1
ATOM 839 C C . ALA A 1 113 ? 5.793 -3.885 -16.670 1.00 87.12 113 ALA A C 1
ATOM 841 O O . ALA A 1 113 ? 4.785 -4.132 -17.326 1.00 87.12 113 ALA A O 1
ATOM 842 N N . TRP A 1 114 ? 5.793 -4.001 -15.337 1.00 90.62 114 TRP A N 1
ATOM 843 C CA . TRP A 1 114 ? 4.622 -4.449 -14.586 1.00 90.62 114 TRP A CA 1
ATOM 844 C C . TRP A 1 114 ? 3.484 -3.416 -14.643 1.00 90.62 114 TRP A C 1
ATOM 846 O O . TRP A 1 114 ? 3.698 -2.226 -14.406 1.00 90.62 114 TRP A O 1
ATOM 856 N N . LYS A 1 115 ? 2.264 -3.852 -14.969 1.00 88.56 115 LYS A N 1
ATOM 857 C CA . LYS A 1 115 ? 1.047 -3.023 -15.010 1.00 88.56 115 LYS A CA 1
ATOM 858 C C . LYS A 1 115 ? -0.059 -3.754 -14.255 1.00 88.56 115 LYS A C 1
ATOM 860 O O . LYS A 1 115 ? -0.211 -4.965 -14.430 1.00 88.56 115 LYS A O 1
ATOM 865 N N . SER A 1 116 ? -0.811 -3.041 -13.417 1.00 90.25 116 SER A N 1
ATOM 866 C CA . SER A 1 116 ? -1.990 -3.633 -12.783 1.00 90.25 116 SER A CA 1
ATOM 867 C C . SER A 1 116 ? -3.150 -3.739 -13.791 1.00 90.25 116 SER A C 1
ATOM 869 O O . SER A 1 116 ? -3.179 -2.989 -14.771 1.00 90.25 116 SER A O 1
ATOM 871 N N . PRO A 1 117 ? -4.090 -4.688 -13.621 1.00 89.88 117 PRO A N 1
ATOM 872 C CA . PRO A 1 117 ? -5.244 -4.801 -14.509 1.00 89.88 117 PRO A CA 1
ATOM 873 C C . PRO A 1 117 ? -6.110 -3.535 -14.496 1.00 89.88 117 PRO A C 1
ATOM 875 O O . PRO A 1 117 ? -6.535 -3.084 -13.435 1.00 89.88 117 PRO A O 1
ATOM 878 N N . GLU A 1 118 ? -6.458 -3.024 -15.678 1.00 89.56 118 GLU A N 1
ATOM 879 C CA . GLU A 1 118 ? -7.249 -1.790 -15.844 1.00 89.56 118 GLU A CA 1
ATOM 880 C C . GLU A 1 118 ? -8.637 -1.873 -15.190 1.00 89.56 118 GLU A C 1
ATOM 882 O O . GLU A 1 118 ? -9.181 -0.872 -14.735 1.00 89.56 118 GLU A O 1
ATOM 887 N N . VAL A 1 119 ? -9.186 -3.084 -15.055 1.00 91.00 119 VAL A N 1
ATOM 888 C CA . VAL A 1 119 ? -10.481 -3.328 -14.405 1.00 91.00 119 VAL A CA 1
ATOM 889 C C . VAL A 1 119 ? -10.482 -2.933 -12.922 1.00 91.00 119 VAL A C 1
ATOM 891 O O . VAL A 1 119 ? -11.545 -2.597 -12.410 1.00 91.00 119 VAL A O 1
ATOM 894 N N . LEU A 1 120 ? -9.329 -2.914 -12.232 1.00 92.06 120 LEU A N 1
ATOM 895 C CA . LEU A 1 120 ? -9.235 -2.570 -10.799 1.00 92.06 120 LEU A CA 1
ATOM 896 C C . LEU A 1 120 ? -9.606 -1.114 -10.485 1.00 92.06 120 LEU A C 1
ATOM 898 O O . LEU A 1 120 ? -9.878 -0.761 -9.334 1.00 92.06 120 LEU A O 1
ATOM 902 N N . ILE A 1 121 ? -9.689 -0.277 -11.511 1.00 93.25 121 ILE A N 1
ATOM 903 C CA . ILE A 1 121 ? -10.031 1.130 -11.373 1.00 93.25 121 ILE A CA 1
ATOM 904 C C . ILE A 1 121 ? -11.478 1.343 -10.941 1.00 93.25 121 ILE A C 1
ATOM 906 O O . ILE A 1 121 ? -11.773 2.210 -10.123 1.00 93.25 121 ILE A O 1
ATOM 910 N N . TRP A 1 122 ? -12.383 0.500 -11.433 1.00 95.06 122 TRP A N 1
ATOM 911 C CA . TRP A 1 122 ? -13.803 0.567 -11.117 1.00 95.06 122 TRP A CA 1
ATOM 912 C C . TRP A 1 122 ? -14.101 0.233 -9.653 1.00 95.06 122 TRP A C 1
ATOM 914 O O . TRP A 1 122 ? -14.766 1.046 -9.012 1.00 95.06 122 TRP A O 1
ATOM 924 N N . PRO A 1 123 ? -13.598 -0.878 -9.068 1.00 95.06 123 PRO A N 1
ATOM 925 C CA . PRO A 1 123 ? -13.766 -1.126 -7.643 1.00 95.06 123 PRO A CA 1
ATOM 926 C C . PRO A 1 123 ? -13.067 -0.067 -6.784 1.00 95.06 123 PRO A C 1
ATOM 928 O O . PRO A 1 123 ? -13.595 0.260 -5.729 1.00 95.06 123 PRO A O 1
ATOM 931 N N . PHE A 1 124 ? -11.949 0.526 -7.230 1.00 95.50 124 PHE A N 1
ATOM 932 C CA . PHE A 1 124 ? -11.330 1.655 -6.524 1.00 95.50 124 PHE A CA 1
ATOM 933 C C . PHE A 1 124 ? -12.257 2.877 -6.464 1.00 95.50 124 PHE A C 1
ATOM 935 O O . PHE A 1 124 ? -12.511 3.407 -5.384 1.00 95.50 124 PHE A O 1
ATOM 942 N N . ILE A 1 125 ? -12.799 3.297 -7.612 1.00 95.62 125 ILE A N 1
ATOM 943 C CA . ILE A 1 125 ? -13.721 4.436 -7.705 1.00 95.62 125 ILE A CA 1
ATOM 944 C C . ILE A 1 125 ? -14.990 4.162 -6.889 1.00 95.62 125 ILE A C 1
ATOM 946 O O . ILE A 1 125 ? -15.405 5.003 -6.092 1.00 95.62 125 ILE A O 1
ATOM 950 N N . ALA A 1 126 ? -15.581 2.974 -7.046 1.00 97.12 126 ALA A N 1
ATOM 951 C CA . ALA A 1 126 ? -16.766 2.570 -6.299 1.00 97.12 126 ALA A CA 1
ATOM 952 C C . ALA A 1 126 ? -16.508 2.579 -4.785 1.00 97.12 126 ALA A C 1
ATOM 954 O O . ALA A 1 126 ? -17.300 3.151 -4.042 1.00 97.12 126 ALA A O 1
ATOM 955 N N . ALA A 1 127 ? -15.384 2.020 -4.326 1.00 96.69 127 ALA A N 1
ATOM 956 C CA . ALA A 1 127 ? -15.008 2.032 -2.915 1.00 96.69 127 ALA A CA 1
ATOM 957 C C . ALA A 1 127 ? -14.800 3.457 -2.385 1.00 96.69 127 ALA A C 1
ATOM 959 O O . ALA A 1 127 ? -15.254 3.767 -1.289 1.00 96.69 127 ALA A O 1
ATOM 960 N N . GLY A 1 128 ? -14.177 4.343 -3.167 1.00 96.38 128 GLY A N 1
ATOM 961 C CA . GLY A 1 128 ? -14.022 5.753 -2.804 1.00 96.38 128 GLY A CA 1
ATOM 962 C C . GLY A 1 128 ? -15.366 6.440 -2.563 1.00 96.38 128 GLY A C 1
ATOM 963 O O . GLY A 1 128 ? -15.565 7.073 -1.526 1.00 96.38 128 GLY A O 1
ATOM 964 N N . PHE A 1 129 ? -16.319 6.257 -3.480 1.00 97.69 129 PHE A N 1
ATOM 965 C CA . PHE A 1 129 ? -17.659 6.825 -3.339 1.00 97.69 129 PHE A CA 1
ATOM 966 C C . PHE A 1 129 ? -18.453 6.207 -2.188 1.00 97.69 129 PHE A C 1
ATOM 968 O O . PHE A 1 129 ? -19.065 6.941 -1.416 1.00 97.69 129 PHE A O 1
ATOM 975 N N . ILE A 1 130 ? -18.434 4.881 -2.033 1.00 97.44 130 ILE A N 1
ATOM 976 C CA . ILE A 1 130 ? -19.146 4.215 -0.936 1.00 97.44 130 ILE A CA 1
ATOM 977 C C . ILE A 1 130 ? -18.566 4.662 0.409 1.00 97.44 130 ILE A C 1
ATOM 979 O O . ILE A 1 130 ? -19.331 5.003 1.306 1.00 97.44 130 ILE A O 1
ATOM 983 N N . TYR A 1 131 ? -17.241 4.723 0.548 1.00 96.31 131 TYR A N 1
ATOM 984 C CA . TYR A 1 131 ? -16.594 5.199 1.772 1.00 96.31 131 TYR A CA 1
ATOM 985 C C . TYR A 1 131 ? -16.997 6.637 2.123 1.00 96.31 131 TYR A C 1
ATOM 987 O O . TYR A 1 131 ? -17.225 6.937 3.289 1.00 96.31 131 TYR A O 1
ATOM 995 N N . PHE A 1 132 ? -17.123 7.515 1.124 1.00 96.19 132 PHE A N 1
ATOM 996 C CA . PHE A 1 132 ? -17.481 8.915 1.349 1.00 96.19 132 PHE A CA 1
ATOM 997 C C . PHE A 1 132 ? -18.969 9.126 1.675 1.00 96.19 132 PHE A C 1
ATOM 999 O O . PHE A 1 132 ? -19.307 9.991 2.478 1.00 96.19 132 PHE A O 1
ATOM 1006 N N . PHE A 1 133 ? -19.867 8.360 1.047 1.00 96.69 133 PHE A N 1
ATOM 1007 C CA . PHE A 1 133 ? -21.316 8.584 1.139 1.00 96.69 133 PHE A CA 1
ATOM 1008 C C . PHE A 1 133 ? -22.051 7.672 2.123 1.00 96.69 133 PHE A C 1
ATOM 1010 O O . PHE A 1 133 ? -23.232 7.896 2.393 1.00 96.69 133 PHE A O 1
ATOM 1017 N N . THR A 1 134 ? -21.403 6.633 2.645 1.00 94.94 134 THR A N 1
ATOM 1018 C CA . THR A 1 134 ? -22.042 5.660 3.540 1.00 94.94 134 THR A CA 1
ATOM 1019 C C . THR A 1 134 ? -21.345 5.600 4.893 1.00 94.94 134 THR A C 1
ATOM 1021 O O . THR A 1 134 ? -20.223 6.060 5.053 1.00 94.94 134 THR A O 1
ATOM 1024 N N . ASN A 1 135 ? -22.025 5.015 5.879 1.00 92.12 135 ASN A N 1
ATOM 1025 C CA . ASN A 1 135 ? -21.496 4.776 7.220 1.00 92.12 135 ASN A CA 1
ATOM 1026 C C . ASN A 1 135 ? -21.687 3.302 7.604 1.00 92.12 135 ASN A C 1
ATOM 1028 O O . ASN A 1 135 ? -22.460 2.577 6.976 1.00 92.12 135 ASN A O 1
ATOM 1032 N N . GLY A 1 136 ? -21.008 2.856 8.662 1.00 91.38 136 GLY A N 1
ATOM 1033 C CA . GLY A 1 136 ? -21.105 1.478 9.152 1.00 91.38 136 GLY A CA 1
ATOM 1034 C C . GLY A 1 136 ? -20.390 0.472 8.245 1.00 91.38 136 GLY A C 1
ATOM 1035 O O . GLY A 1 136 ? -19.338 0.768 7.681 1.00 91.38 136 GLY A O 1
ATOM 1036 N N . TRP A 1 137 ? -20.949 -0.733 8.108 1.00 91.00 137 TRP A N 1
ATOM 1037 C CA . TRP A 1 137 ? -20.303 -1.841 7.391 1.00 91.00 137 TRP A CA 1
ATOM 1038 C C . TRP A 1 137 ? -19.923 -1.546 5.928 1.00 91.00 137 TRP A C 1
ATOM 1040 O O . TRP A 1 137 ? -18.803 -1.896 5.552 1.00 91.00 137 TRP A O 1
ATOM 1050 N N . PRO A 1 138 ? -20.759 -0.883 5.101 1.00 95.06 138 PRO A N 1
ATOM 1051 C CA . PRO A 1 138 ? -20.376 -0.542 3.728 1.00 95.06 138 PRO A CA 1
ATOM 1052 C C . PRO A 1 138 ? -19.130 0.353 3.648 1.00 95.06 138 PRO A C 1
ATOM 1054 O O . PRO A 1 138 ? -18.263 0.125 2.800 1.00 95.06 138 PRO A O 1
ATOM 1057 N N . ALA A 1 139 ? -18.994 1.313 4.568 1.00 94.31 139 ALA A N 1
ATOM 1058 C CA . ALA A 1 139 ? -17.813 2.166 4.661 1.00 94.31 139 ALA A CA 1
ATOM 1059 C C . ALA A 1 139 ? -16.575 1.362 5.084 1.00 94.31 139 ALA A C 1
ATOM 1061 O O . ALA A 1 139 ? -15.526 1.491 4.461 1.00 94.31 139 ALA A O 1
ATOM 1062 N N . VAL A 1 140 ? -16.702 0.465 6.069 1.00 92.88 140 VAL A N 1
ATOM 1063 C CA . VAL A 1 140 ? -15.592 -0.393 6.528 1.00 92.88 140 VAL A CA 1
ATOM 1064 C C . VAL A 1 140 ? -15.091 -1.321 5.415 1.00 92.88 140 VAL A C 1
ATOM 1066 O O . VAL A 1 140 ? -13.883 -1.446 5.209 1.00 92.88 140 VAL A O 1
ATOM 1069 N N . ILE A 1 141 ? -15.997 -1.953 4.662 1.00 94.25 141 ILE A N 1
ATOM 1070 C CA . ILE A 1 141 ? -15.635 -2.815 3.522 1.00 94.25 141 ILE A CA 1
ATOM 1071 C C . ILE A 1 141 ? -14.907 -1.997 2.451 1.00 94.25 141 ILE A C 1
ATOM 1073 O O . ILE A 1 141 ? -13.866 -2.415 1.941 1.00 94.25 141 ILE A O 1
ATOM 1077 N N . SER A 1 142 ? -15.422 -0.806 2.148 1.00 96.62 142 SER A N 1
ATOM 1078 C CA . SER A 1 142 ? -14.834 0.090 1.152 1.00 96.62 142 SER A CA 1
ATOM 1079 C C . SER A 1 142 ? -13.459 0.601 1.574 1.00 96.62 142 SER A C 1
ATOM 1081 O O . SER A 1 142 ? -12.537 0.598 0.763 1.00 96.62 142 SER A O 1
ATOM 1083 N N . LEU A 1 143 ? -13.280 0.947 2.851 1.00 96.44 143 LEU A N 1
ATOM 1084 C CA . LEU A 1 143 ? -11.990 1.329 3.419 1.00 96.44 143 LEU A CA 1
ATOM 1085 C C . LEU A 1 143 ? -10.954 0.213 3.244 1.00 96.44 143 LEU A C 1
ATOM 1087 O O . LEU A 1 143 ? -9.856 0.468 2.761 1.00 96.44 143 LEU A O 1
ATOM 1091 N N . ASN A 1 144 ? -11.307 -1.029 3.585 1.00 96.06 144 ASN A N 1
ATOM 1092 C CA . ASN A 1 144 ? -10.411 -2.173 3.414 1.00 96.06 144 ASN A CA 1
ATOM 1093 C C . ASN A 1 144 ? -10.040 -2.386 1.942 1.00 96.06 144 ASN A C 1
ATOM 1095 O O . ASN A 1 144 ? -8.875 -2.618 1.627 1.00 96.06 144 ASN A O 1
ATOM 1099 N N . LEU A 1 145 ? -11.005 -2.257 1.031 1.00 96.44 145 LEU A N 1
ATOM 1100 C CA . LEU A 1 145 ? -10.745 -2.352 -0.402 1.00 96.44 145 LEU A CA 1
ATOM 1101 C C . LEU A 1 145 ? -9.792 -1.247 -0.890 1.00 96.44 145 LEU A C 1
ATOM 1103 O O . LEU A 1 145 ? -8.860 -1.533 -1.639 1.00 96.44 145 LEU A O 1
ATOM 1107 N N . LEU A 1 146 ? -9.954 -0.008 -0.419 1.00 96.94 146 LEU A N 1
ATOM 1108 C CA . LEU A 1 146 ? -9.030 1.093 -0.718 1.00 96.94 146 LEU A CA 1
ATOM 1109 C C . LEU A 1 146 ? -7.619 0.818 -0.177 1.00 96.94 146 LEU A C 1
ATOM 1111 O O . LEU A 1 146 ? -6.644 0.994 -0.906 1.00 96.94 146 LEU A O 1
ATOM 1115 N N . VAL A 1 147 ? -7.505 0.335 1.065 1.00 96.44 147 VAL A N 1
ATOM 1116 C CA . VAL A 1 147 ? -6.221 -0.014 1.702 1.00 96.44 147 VAL A CA 1
ATOM 1117 C C . VAL A 1 147 ? -5.498 -1.134 0.947 1.00 96.44 147 VAL A C 1
ATOM 1119 O O . VAL A 1 147 ? -4.272 -1.128 0.895 1.00 96.44 147 VAL A O 1
ATOM 1122 N N . LEU A 1 148 ? -6.225 -2.055 0.306 1.00 95.12 148 LEU A N 1
ATOM 1123 C CA . LEU A 1 148 ? -5.639 -3.085 -0.560 1.00 95.12 148 LEU A CA 1
ATOM 1124 C C . LEU A 1 148 ? -5.173 -2.533 -1.915 1.00 95.12 148 LEU A C 1
ATOM 1126 O O . LEU A 1 148 ? -4.121 -2.932 -2.413 1.00 95.12 148 LEU A O 1
ATOM 1130 N N . LEU A 1 149 ? -5.953 -1.640 -2.530 1.00 95.94 149 LEU A N 1
ATOM 1131 C CA . LEU A 1 149 ? -5.695 -1.149 -3.889 1.00 95.94 149 LEU A CA 1
ATOM 1132 C C . LEU A 1 149 ? -4.617 -0.057 -3.938 1.00 95.94 149 LEU A C 1
ATOM 1134 O O . LEU A 1 149 ? -3.810 -0.040 -4.866 1.00 95.94 149 LEU A O 1
ATOM 1138 N N . LEU A 1 150 ? -4.557 0.830 -2.940 1.00 95.69 150 LEU A N 1
ATOM 1139 C CA . LEU A 1 150 ? -3.606 1.948 -2.917 1.00 95.69 150 LEU A CA 1
ATOM 1140 C C . LEU A 1 150 ? -2.133 1.499 -3.015 1.00 95.69 150 LEU A C 1
ATOM 1142 O O . LEU A 1 150 ? -1.422 2.031 -3.871 1.00 95.69 150 LEU A O 1
ATOM 1146 N N . PRO A 1 151 ? -1.655 0.494 -2.251 1.00 94.62 151 PRO A N 1
ATOM 1147 C CA . PRO A 1 151 ? -0.297 -0.024 -2.407 1.00 94.62 151 PRO A CA 1
ATOM 1148 C C . PRO A 1 151 ? -0.018 -0.604 -3.798 1.00 94.62 151 PRO A C 1
ATOM 1150 O O . PRO A 1 151 ? 1.105 -0.499 -4.283 1.00 94.62 151 PRO A O 1
ATOM 1153 N N . LEU A 1 152 ? -1.017 -1.188 -4.472 1.00 94.19 152 LEU A N 1
ATOM 1154 C CA . LEU A 1 152 ? -0.845 -1.711 -5.832 1.00 94.19 152 LEU A CA 1
ATOM 1155 C C . LEU A 1 152 ? -0.601 -0.578 -6.834 1.00 94.19 152 LEU A C 1
ATOM 1157 O O . LEU A 1 152 ? 0.294 -0.684 -7.673 1.00 94.19 152 LEU A O 1
ATOM 1161 N N . TYR A 1 153 ? -1.339 0.527 -6.713 1.00 95.44 153 TYR A N 1
ATOM 1162 C CA . TYR A 1 153 ? -1.111 1.715 -7.538 1.00 95.44 153 TYR A CA 1
ATOM 1163 C C . TYR A 1 153 ? 0.206 2.408 -7.197 1.00 95.44 153 TYR A C 1
ATOM 1165 O O . TYR A 1 153 ? 0.915 2.847 -8.099 1.00 95.44 153 TYR A O 1
ATOM 1173 N N . PHE A 1 154 ? 0.606 2.423 -5.926 1.00 96.06 154 PHE A N 1
ATOM 1174 C CA . PHE A 1 154 ? 1.936 2.885 -5.533 1.00 96.06 154 PHE A CA 1
ATOM 1175 C C . PHE A 1 154 ? 3.053 2.056 -6.190 1.00 96.06 154 PHE A C 1
ATOM 1177 O O . PHE A 1 154 ? 3.976 2.618 -6.784 1.00 96.06 154 PHE A O 1
ATOM 1184 N N . LEU A 1 155 ? 2.946 0.721 -6.170 1.00 94.38 155 LEU A N 1
ATOM 1185 C CA . LEU A 1 155 ? 3.885 -0.171 -6.861 1.00 94.38 155 LEU A CA 1
ATOM 1186 C C . LEU A 1 155 ? 3.903 0.074 -8.376 1.00 94.38 155 LEU A C 1
ATOM 1188 O O . LEU A 1 155 ? 4.974 0.046 -8.981 1.00 94.38 155 LEU A O 1
ATOM 1192 N N . GLN A 1 156 ? 2.754 0.369 -8.990 1.00 94.56 156 GLN A N 1
ATOM 1193 C CA . GLN A 1 156 ? 2.690 0.728 -10.410 1.00 94.56 156 GLN A CA 1
ATOM 1194 C C . GLN A 1 156 ? 3.396 2.060 -10.683 1.00 94.56 156 GLN A C 1
ATOM 1196 O O . GLN A 1 156 ? 4.144 2.176 -11.652 1.00 94.56 156 GLN A O 1
ATOM 1201 N N . GLY A 1 157 ? 3.233 3.046 -9.801 1.00 95.75 157 GLY A N 1
ATOM 1202 C CA . GLY A 1 157 ? 3.978 4.302 -9.847 1.00 95.75 157 GLY A CA 1
ATOM 1203 C C . GLY A 1 157 ? 5.491 4.085 -9.793 1.00 95.75 157 GLY A C 1
ATOM 1204 O O . GLY A 1 157 ? 6.237 4.632 -10.608 1.00 95.75 157 GLY A O 1
ATOM 1205 N N . LEU A 1 158 ? 5.956 3.219 -8.889 1.00 95.12 158 LEU A N 1
ATOM 1206 C CA . LEU A 1 158 ? 7.365 2.830 -8.810 1.00 95.12 158 LEU A CA 1
ATOM 1207 C C . LEU A 1 158 ? 7.843 2.084 -10.066 1.00 95.12 158 LEU A C 1
ATOM 1209 O O . LEU A 1 158 ? 8.974 2.304 -10.506 1.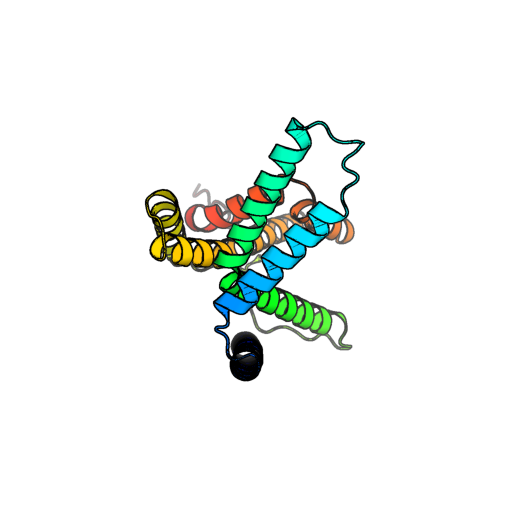00 95.12 158 LEU A O 1
ATOM 1213 N N . ALA A 1 159 ? 7.003 1.243 -10.677 1.00 93.69 159 ALA A N 1
ATOM 1214 C CA . ALA A 1 159 ? 7.311 0.577 -11.944 1.00 93.69 159 ALA A CA 1
ATOM 1215 C C . ALA A 1 159 ? 7.544 1.591 -13.076 1.00 93.69 159 ALA A C 1
ATOM 1217 O O . ALA A 1 159 ? 8.495 1.451 -13.847 1.00 93.69 159 ALA A O 1
ATOM 1218 N N . ILE A 1 160 ? 6.743 2.658 -13.133 1.00 93.88 160 ILE A N 1
ATOM 1219 C CA . ILE A 1 160 ? 6.899 3.751 -14.104 1.00 93.88 160 ILE A CA 1
ATOM 1220 C C . ILE A 1 160 ? 8.199 4.520 -13.856 1.00 93.88 160 ILE A C 1
ATOM 1222 O O . ILE A 1 160 ? 8.962 4.764 -14.792 1.00 93.88 160 ILE A O 1
ATOM 1226 N N . ILE A 1 161 ? 8.510 4.850 -12.600 1.00 94.00 161 ILE A N 1
ATOM 1227 C CA . ILE A 1 161 ? 9.787 5.488 -12.244 1.00 94.00 161 ILE A CA 1
ATOM 1228 C C . ILE A 1 161 ? 10.964 4.599 -12.669 1.00 94.00 161 ILE A C 1
ATOM 1230 O O . ILE A 1 161 ? 11.906 5.078 -13.302 1.00 94.00 161 ILE A O 1
ATOM 1234 N N . SER A 1 162 ? 10.887 3.294 -12.396 1.00 92.38 162 SER A N 1
ATOM 1235 C CA . SER A 1 162 ? 11.895 2.307 -12.803 1.00 92.38 162 SER A CA 1
ATOM 1236 C C . SER A 1 162 ? 12.062 2.243 -14.322 1.00 92.38 162 SER A C 1
ATOM 1238 O O . SER A 1 162 ? 13.192 2.223 -14.819 1.00 92.38 162 SER A O 1
ATOM 1240 N N . HIS A 1 163 ? 10.957 2.282 -15.073 1.00 92.19 163 HIS A N 1
ATOM 1241 C CA . HIS A 1 163 ? 10.971 2.362 -16.531 1.00 92.19 163 HIS A CA 1
ATOM 1242 C C . HIS A 1 163 ? 11.743 3.594 -17.017 1.00 92.19 163 HIS A C 1
ATOM 1244 O O . HIS A 1 163 ? 12.686 3.456 -17.797 1.00 92.19 163 HIS A O 1
ATOM 1250 N N . PHE A 1 164 ? 11.430 4.787 -16.503 1.00 91.94 164 PHE A N 1
ATOM 1251 C CA . PHE A 1 164 ? 12.121 6.015 -16.904 1.00 91.94 164 PHE A CA 1
ATOM 1252 C C . PHE A 1 164 ? 13.586 6.062 -16.460 1.00 91.94 164 PHE A C 1
ATOM 1254 O O . PHE A 1 164 ? 14.436 6.537 -17.213 1.00 91.94 164 PHE A O 1
ATOM 1261 N N . PHE A 1 165 ? 13.920 5.537 -15.280 1.00 93.19 165 PHE A N 1
ATOM 1262 C CA . PHE A 1 165 ? 15.309 5.426 -14.827 1.00 93.19 165 PHE A CA 1
ATOM 1263 C C . PHE A 1 165 ? 16.148 4.527 -15.734 1.00 93.19 165 PHE A C 1
ATOM 1265 O O . PHE A 1 165 ? 17.321 4.820 -15.975 1.00 93.19 165 PHE A O 1
ATOM 1272 N N . ARG A 1 166 ? 15.559 3.447 -16.260 1.00 89.44 166 ARG A N 1
ATOM 1273 C CA . ARG A 1 166 ? 16.218 2.566 -17.231 1.00 89.44 166 ARG A CA 1
ATOM 1274 C C . ARG A 1 166 ? 16.317 3.215 -18.604 1.00 89.44 166 ARG A C 1
ATOM 1276 O O . ARG A 1 166 ? 17.404 3.212 -19.171 1.00 89.44 166 ARG A O 1
ATOM 1283 N N . LEU A 1 167 ? 15.235 3.828 -19.085 1.00 89.50 167 LEU A N 1
ATOM 1284 C CA . LEU A 1 167 ? 15.203 4.535 -20.368 1.00 89.50 167 LEU A CA 1
ATOM 1285 C C . LEU A 1 167 ? 16.250 5.658 -20.428 1.00 89.50 167 LEU A C 1
ATOM 1287 O O . LEU A 1 167 ? 16.901 5.841 -21.450 1.00 89.50 167 LEU A O 1
ATOM 1291 N N . LYS A 1 168 ? 16.453 6.381 -19.319 1.00 90.69 168 LYS A N 1
ATOM 1292 C CA . LYS A 1 168 ? 17.453 7.455 -19.198 1.00 90.69 168 LYS A CA 1
ATOM 1293 C C . LYS A 1 168 ? 18.839 6.984 -18.741 1.00 90.69 168 LYS A C 1
ATOM 1295 O O . LYS A 1 168 ? 19.672 7.822 -18.415 1.00 90.69 168 LYS A O 1
ATOM 1300 N N . ALA A 1 169 ? 19.079 5.672 -18.662 1.00 90.69 169 ALA A N 1
ATOM 1301 C CA . ALA A 1 169 ? 20.346 5.088 -18.214 1.00 90.69 169 ALA A CA 1
ATOM 1302 C C . ALA A 1 169 ? 20.876 5.661 -16.877 1.00 90.69 169 ALA A C 1
ATOM 1304 O O . ALA A 1 169 ? 22.080 5.780 -16.667 1.00 90.69 169 ALA A O 1
ATOM 1305 N N . VAL A 1 170 ? 19.976 5.991 -15.941 1.00 90.62 170 VAL A N 1
ATOM 1306 C CA . VAL A 1 170 ? 20.324 6.553 -14.623 1.00 90.62 170 VAL A CA 1
ATOM 1307 C C . VAL A 1 170 ? 21.241 5.586 -13.870 1.00 90.62 170 VAL A C 1
ATOM 1309 O O . VAL A 1 170 ? 20.977 4.381 -13.868 1.00 90.62 170 VAL A O 1
ATOM 1312 N N . ALA A 1 171 ? 22.287 6.091 -13.209 1.00 91.75 171 ALA A N 1
ATOM 1313 C CA . ALA A 1 171 ? 23.233 5.268 -12.454 1.00 91.75 171 ALA A CA 1
ATOM 1314 C C . ALA A 1 171 ? 22.538 4.478 -11.318 1.00 91.75 171 ALA A C 1
ATOM 1316 O O . ALA A 1 171 ? 21.658 5.033 -10.656 1.00 91.75 171 ALA A O 1
ATOM 1317 N N . PRO A 1 172 ? 22.928 3.217 -11.030 1.00 88.75 172 PRO A N 1
ATOM 1318 C CA . PRO A 1 172 ? 22.237 2.369 -10.050 1.00 88.75 172 PRO A CA 1
ATOM 1319 C C . PRO A 1 172 ? 22.084 2.986 -8.651 1.00 88.75 172 PRO A C 1
ATOM 1321 O O . PRO A 1 172 ? 21.014 2.885 -8.056 1.00 88.75 172 PRO A O 1
ATOM 1324 N N . TRP A 1 173 ? 23.110 3.680 -8.146 1.00 90.75 173 TRP A N 1
ATOM 1325 C CA . TRP A 1 173 ? 23.049 4.335 -6.833 1.00 90.75 173 TRP A CA 1
ATOM 1326 C C . TRP A 1 173 ? 21.987 5.446 -6.792 1.00 90.75 173 TRP A C 1
ATOM 1328 O O . TRP A 1 173 ? 21.259 5.575 -5.808 1.00 90.75 173 TRP A O 1
ATOM 1338 N N . LEU A 1 174 ? 21.841 6.199 -7.888 1.00 92.50 174 LEU A N 1
ATOM 1339 C CA . LEU A 1 174 ? 20.870 7.284 -7.995 1.00 92.50 174 LEU A CA 1
ATOM 1340 C C . LEU A 1 174 ? 19.440 6.744 -8.136 1.00 92.50 174 LEU A C 1
ATOM 1342 O O . LEU A 1 174 ? 18.499 7.367 -7.652 1.00 92.50 174 LEU A O 1
ATOM 1346 N N . ARG A 1 175 ? 19.271 5.548 -8.721 1.00 91.69 175 ARG A N 1
ATOM 1347 C CA . ARG A 1 175 ? 17.975 4.846 -8.731 1.00 91.69 175 ARG A CA 1
ATOM 1348 C C . ARG A 1 175 ? 17.526 4.490 -7.318 1.00 91.69 175 ARG A C 1
ATOM 1350 O O . ARG A 1 175 ? 16.381 4.757 -6.969 1.00 91.69 175 ARG A O 1
ATOM 1357 N N . ASN A 1 176 ? 18.432 3.939 -6.506 1.00 90.88 176 ASN A N 1
ATOM 1358 C CA . ASN A 1 176 ? 18.139 3.593 -5.114 1.00 90.88 176 ASN A CA 1
ATOM 1359 C C . ASN A 1 176 ? 17.747 4.835 -4.309 1.00 90.88 176 ASN A C 1
ATOM 1361 O O . ASN A 1 176 ? 16.735 4.809 -3.614 1.00 90.88 176 ASN A O 1
ATOM 1365 N N . LEU A 1 177 ? 18.490 5.937 -4.465 1.00 93.56 177 LEU A N 1
ATOM 1366 C CA . LEU A 1 177 ? 18.138 7.213 -3.842 1.00 93.56 177 LEU A CA 1
ATOM 1367 C C . LEU A 1 177 ? 16.747 7.691 -4.289 1.00 93.56 177 LEU A C 1
ATOM 1369 O O . LEU A 1 177 ? 15.928 8.048 -3.449 1.00 93.56 177 LEU A O 1
ATOM 1373 N N . GLY A 1 178 ? 16.450 7.627 -5.590 1.00 93.56 178 GLY A N 1
ATOM 1374 C CA . GLY A 1 178 ? 15.139 7.989 -6.132 1.00 93.56 178 GLY A CA 1
ATOM 1375 C C . GLY A 1 178 ? 13.988 7.170 -5.539 1.00 93.56 178 GLY A C 1
ATOM 1376 O O . GLY A 1 178 ? 12.950 7.738 -5.207 1.00 93.56 178 GLY A O 1
ATOM 1377 N N . TYR A 1 179 ? 14.170 5.860 -5.342 1.00 93.25 179 TYR A N 1
ATOM 1378 C CA . TYR A 1 179 ? 13.161 5.016 -4.691 1.00 93.25 179 TYR A CA 1
ATOM 1379 C C . TYR A 1 179 ? 12.984 5.349 -3.209 1.00 93.25 179 TYR A C 1
ATOM 1381 O O . TYR A 1 179 ? 11.852 5.442 -2.743 1.00 93.25 179 TYR A O 1
ATOM 1389 N N . VAL A 1 180 ? 14.078 5.576 -2.475 1.00 93.75 180 VAL A N 1
ATOM 1390 C CA . VAL A 1 180 ? 14.017 5.984 -1.062 1.00 93.75 180 VAL A CA 1
ATOM 1391 C C . VAL A 1 180 ? 13.270 7.309 -0.921 1.00 93.75 180 VAL A C 1
ATOM 1393 O O . VAL A 1 180 ? 12.377 7.424 -0.086 1.00 93.75 180 VAL A O 1
ATOM 1396 N N . MET A 1 181 ? 13.564 8.288 -1.780 1.00 94.00 181 MET A N 1
ATOM 1397 C CA . MET A 1 181 ? 12.850 9.566 -1.795 1.00 94.00 181 MET A CA 1
ATOM 1398 C C . MET A 1 181 ? 11.363 9.377 -2.104 1.00 94.00 181 MET A C 1
ATOM 1400 O O . MET A 1 181 ? 10.525 9.925 -1.394 1.00 94.00 181 MET A O 1
ATOM 1404 N N . ALA A 1 182 ? 11.026 8.563 -3.109 1.00 94.56 182 ALA A N 1
ATOM 1405 C CA . ALA A 1 182 ? 9.641 8.288 -3.487 1.00 94.56 182 ALA A CA 1
ATOM 1406 C C . ALA A 1 182 ? 8.808 7.656 -2.357 1.00 94.56 182 ALA A C 1
ATOM 1408 O O . ALA A 1 182 ? 7.590 7.809 -2.362 1.00 94.56 182 ALA A O 1
ATOM 1409 N N . VAL A 1 183 ? 9.447 6.962 -1.407 1.00 93.56 183 VAL A N 1
ATOM 1410 C CA . VAL A 1 183 ? 8.792 6.314 -0.258 1.00 93.56 183 VAL A CA 1
ATOM 1411 C C . VAL A 1 183 ? 8.773 7.208 0.987 1.00 93.56 183 VAL A C 1
ATOM 1413 O O . VAL A 1 183 ? 7.778 7.221 1.705 1.00 93.56 183 VAL A O 1
ATOM 1416 N N . LEU A 1 184 ? 9.855 7.939 1.274 1.00 93.69 184 LEU A N 1
ATOM 1417 C CA . LEU A 1 184 ? 10.020 8.638 2.557 1.00 93.69 184 LEU A CA 1
ATOM 1418 C C . LEU A 1 184 ? 9.611 10.112 2.526 1.00 93.69 184 LEU A C 1
ATOM 1420 O O . LEU A 1 184 ? 9.268 10.674 3.565 1.00 93.69 184 LEU A O 1
ATOM 1424 N N . LEU A 1 185 ? 9.671 10.764 1.365 1.00 95.06 185 LEU A N 1
ATOM 1425 C CA . LEU A 1 185 ? 9.517 12.213 1.285 1.00 95.06 185 LEU A CA 1
ATOM 1426 C C . LEU A 1 185 ? 8.057 12.582 1.010 1.00 95.06 185 LEU A C 1
ATOM 1428 O O . LEU A 1 185 ? 7.604 12.501 -0.125 1.00 95.06 185 LEU A O 1
ATOM 1432 N N . ASN A 1 186 ? 7.303 13.008 2.024 1.00 90.06 186 ASN A N 1
ATOM 1433 C CA . ASN A 1 186 ? 5.953 13.551 1.821 1.00 90.06 186 ASN A CA 1
ATOM 1434 C C . ASN A 1 186 ? 6.051 14.841 0.966 1.00 90.06 186 ASN A C 1
ATOM 1436 O O . ASN A 1 186 ? 6.860 15.703 1.317 1.00 90.06 186 ASN A O 1
ATOM 1440 N N . PRO A 1 187 ? 5.316 14.994 -0.162 1.00 94.50 187 PRO A N 1
ATOM 1441 C CA . PRO A 1 187 ? 4.160 14.211 -0.638 1.00 94.50 187 PRO A CA 1
ATOM 1442 C C . PRO A 1 187 ? 4.430 13.205 -1.770 1.00 94.50 187 PRO A C 1
ATOM 1444 O O . PRO A 1 187 ? 3.489 12.734 -2.412 1.00 94.50 187 PRO A O 1
ATOM 1447 N N . LEU A 1 188 ? 5.687 12.844 -2.035 1.00 94.56 188 LEU A N 1
ATOM 1448 C CA . LEU A 1 188 ? 6.058 11.958 -3.141 1.00 94.56 188 LEU A CA 1
ATOM 1449 C C . LEU A 1 188 ? 5.310 10.615 -3.156 1.00 94.56 188 LEU A C 1
ATOM 1451 O O . LEU A 1 188 ? 4.843 10.267 -4.239 1.00 94.56 188 LEU A O 1
ATOM 1455 N N . PRO A 1 189 ? 5.094 9.886 -2.038 1.00 95.38 189 PRO A N 1
ATOM 1456 C CA . PRO A 1 189 ? 4.355 8.623 -2.082 1.00 95.38 189 PRO A CA 1
ATOM 1457 C C . PRO A 1 189 ? 2.948 8.758 -2.668 1.00 95.38 189 PRO A C 1
ATOM 1459 O O . PRO A 1 189 ? 2.495 7.916 -3.447 1.00 95.38 189 PRO A O 1
ATOM 1462 N N . ILE A 1 190 ? 2.269 9.857 -2.336 1.00 94.75 190 ILE A N 1
ATOM 1463 C CA . ILE A 1 190 ? 0.928 10.165 -2.836 1.00 94.75 190 ILE A CA 1
ATOM 1464 C C . ILE A 1 190 ? 0.997 10.438 -4.339 1.00 94.75 190 ILE A C 1
ATOM 1466 O O . ILE A 1 190 ? 0.246 9.843 -5.109 1.00 94.75 190 ILE A O 1
ATOM 1470 N N . ILE A 1 191 ? 1.945 11.273 -4.774 1.00 96.25 191 ILE A N 1
ATOM 1471 C CA . ILE A 1 191 ? 2.154 11.585 -6.196 1.00 96.25 191 ILE A CA 1
ATOM 1472 C C . ILE A 1 191 ? 2.451 10.309 -6.991 1.00 96.25 191 ILE A C 1
ATOM 1474 O O . ILE A 1 191 ? 1.848 10.081 -8.035 1.00 96.25 191 ILE A O 1
ATOM 1478 N N . VAL A 1 192 ? 3.337 9.450 -6.486 1.00 97.00 192 VAL A N 1
ATOM 1479 C CA . VAL A 1 192 ? 3.705 8.175 -7.117 1.00 97.00 192 VAL A CA 1
ATOM 1480 C C . VAL A 1 192 ? 2.478 7.274 -7.253 1.00 97.00 192 VAL A C 1
ATOM 1482 O O . VAL A 1 192 ? 2.257 6.696 -8.315 1.00 97.00 192 VAL A O 1
ATOM 1485 N N . THR A 1 193 ? 1.643 7.203 -6.215 1.00 96.62 193 THR A N 1
ATOM 1486 C CA . THR A 1 193 ? 0.386 6.442 -6.242 1.00 96.62 193 THR A CA 1
ATOM 1487 C C . THR A 1 193 ? -0.558 6.958 -7.328 1.00 96.62 193 THR A C 1
ATOM 1489 O O . THR A 1 193 ? -1.088 6.163 -8.103 1.00 96.62 193 THR A O 1
ATOM 1492 N N . PHE A 1 194 ? -0.727 8.279 -7.446 1.00 95.31 194 PHE A N 1
ATOM 1493 C CA . PHE A 1 194 ? -1.538 8.877 -8.509 1.00 95.31 194 PHE A CA 1
ATOM 1494 C C . PHE A 1 194 ? -0.968 8.614 -9.901 1.00 95.31 194 PHE A C 1
ATOM 1496 O O . PHE A 1 194 ? -1.722 8.270 -10.805 1.00 95.31 194 PHE A O 1
ATOM 1503 N N . VAL A 1 195 ? 0.349 8.729 -10.084 1.00 95.56 195 VAL A N 1
ATOM 1504 C CA . VAL A 1 195 ? 1.007 8.396 -11.356 1.00 95.56 195 VAL A CA 1
ATOM 1505 C C . VAL A 1 195 ? 0.712 6.947 -11.746 1.00 95.56 195 VAL A C 1
ATOM 1507 O O . VAL A 1 195 ? 0.352 6.686 -12.892 1.00 95.56 195 VAL A O 1
ATOM 1510 N N . GLY A 1 196 ? 0.790 6.015 -10.792 1.00 94.94 196 GLY A N 1
ATOM 1511 C CA . GLY A 1 196 ? 0.439 4.616 -11.020 1.00 94.94 196 GLY A CA 1
ATOM 1512 C C . GLY A 1 196 ? -1.037 4.395 -11.355 1.00 94.94 196 GLY A C 1
ATOM 1513 O O . GLY A 1 196 ? -1.340 3.625 -12.261 1.00 94.94 196 GLY A O 1
ATOM 1514 N N . LEU A 1 197 ? -1.950 5.099 -10.682 1.00 94.25 197 LEU A N 1
ATOM 1515 C CA . LEU A 1 197 ? -3.383 5.055 -10.983 1.00 94.25 197 LEU A CA 1
ATOM 1516 C C . LEU A 1 197 ? -3.680 5.577 -12.400 1.00 94.25 197 LEU A C 1
ATOM 1518 O O . LEU A 1 197 ? -4.387 4.928 -13.168 1.00 94.25 197 LEU A O 1
ATOM 1522 N N . PHE A 1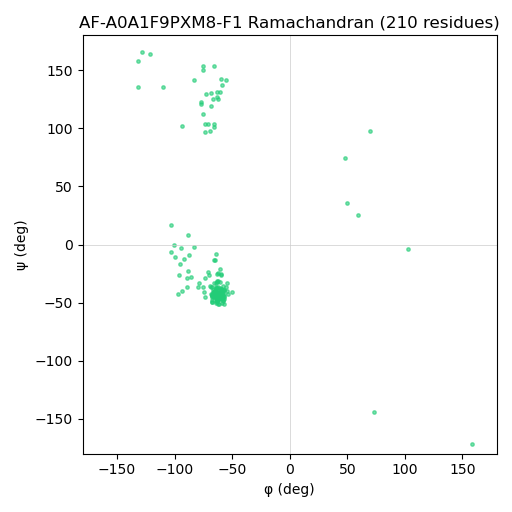 198 ? -3.119 6.731 -12.773 1.00 93.19 198 PHE A N 1
ATOM 1523 C CA . PHE A 1 198 ? -3.377 7.364 -14.070 1.00 93.19 198 PHE A CA 1
ATOM 1524 C C . PHE A 1 198 ? -2.745 6.628 -15.256 1.00 93.19 198 PHE A C 1
ATOM 1526 O O . PHE A 1 198 ? -3.252 6.723 -16.375 1.00 93.19 198 PHE A O 1
ATOM 1533 N N . ASP A 1 199 ? -1.694 5.841 -15.025 1.00 92.88 199 ASP A N 1
ATOM 1534 C CA . ASP A 1 199 ? -1.083 4.978 -16.041 1.00 92.88 199 ASP A CA 1
ATOM 1535 C C . ASP A 1 199 ? -2.053 3.933 -16.611 1.00 92.88 199 ASP A C 1
ATOM 1537 O O . ASP A 1 199 ? -1.856 3.450 -17.726 1.00 92.88 199 ASP A O 1
ATOM 1541 N N . LEU A 1 200 ? -3.130 3.605 -15.890 1.00 87.94 200 LEU A N 1
ATOM 1542 C CA . LEU A 1 200 ? -4.168 2.706 -16.394 1.00 87.94 200 LEU A CA 1
ATOM 1543 C C . LEU A 1 200 ? -4.932 3.290 -17.586 1.00 87.94 200 LEU A C 1
ATOM 1545 O O . LEU A 1 200 ? -5.282 2.533 -18.484 1.00 87.94 200 LEU A O 1
ATOM 1549 N N . TRP A 1 201 ? -5.123 4.611 -17.642 1.00 86.50 201 TRP A N 1
ATOM 1550 C CA . TRP A 1 201 ? -5.774 5.277 -18.777 1.00 86.50 201 TRP A CA 1
ATOM 1551 C C . TRP A 1 201 ? -4.784 5.861 -19.784 1.00 86.50 201 TRP A C 1
ATOM 1553 O O . TRP A 1 201 ? -5.013 5.783 -20.987 1.00 86.50 201 TRP A O 1
ATOM 1563 N N . VAL A 1 202 ? -3.712 6.494 -19.299 1.00 85.38 202 VAL A N 1
ATOM 1564 C CA . VAL A 1 202 ? -2.795 7.276 -20.146 1.00 85.38 202 VAL A CA 1
ATOM 1565 C C . VAL A 1 202 ? -1.710 6.403 -20.779 1.00 85.38 202 VAL A C 1
ATOM 1567 O O . VAL A 1 202 ? -1.232 6.740 -21.860 1.00 85.38 202 VAL A O 1
ATOM 1570 N N . ASP A 1 203 ? -1.342 5.295 -20.125 1.00 85.19 203 ASP A N 1
ATOM 1571 C CA . ASP A 1 203 ? -0.219 4.422 -20.486 1.00 85.19 203 ASP A CA 1
ATOM 1572 C C . ASP A 1 203 ? 1.072 5.215 -20.764 1.00 85.19 203 ASP A C 1
ATOM 1574 O O . ASP A 1 203 ? 1.504 5.404 -21.905 1.00 85.19 203 ASP A O 1
ATOM 1578 N N . PHE A 1 204 ? 1.712 5.703 -19.696 1.00 83.69 204 PHE A N 1
ATOM 1579 C CA . PHE A 1 204 ? 2.877 6.595 -19.785 1.00 83.69 204 PHE A CA 1
ATOM 1580 C C . PHE A 1 204 ? 4.109 5.939 -20.423 1.00 83.69 204 PHE A C 1
ATOM 1582 O O . PHE A 1 204 ? 5.073 6.629 -20.759 1.00 83.69 204 PHE A O 1
ATOM 1589 N N . ARG A 1 205 ? 4.100 4.611 -20.563 1.00 83.06 205 ARG A N 1
ATOM 1590 C CA . ARG A 1 205 ? 5.219 3.814 -21.076 1.00 83.06 205 ARG A CA 1
ATOM 1591 C C . ARG A 1 205 ? 5.153 3.597 -22.582 1.00 83.06 205 ARG A C 1
ATOM 1593 O O . ARG A 1 205 ? 6.140 3.158 -23.173 1.00 83.06 205 ARG A O 1
ATOM 1600 N N . LYS A 1 206 ? 4.019 3.900 -23.219 1.00 80.75 206 LYS A N 1
ATOM 1601 C CA . LYS A 1 206 ? 3.863 3.735 -24.661 1.00 80.75 206 LYS A CA 1
ATOM 1602 C C . LYS A 1 206 ? 4.562 4.881 -25.409 1.00 80.75 206 LYS A C 1
ATOM 1604 O O . LYS A 1 206 ? 4.212 6.046 -25.203 1.00 80.75 206 LYS A O 1
ATOM 1609 N N . PRO A 1 207 ? 5.525 4.599 -26.308 1.00 68.50 207 PRO A N 1
ATOM 1610 C CA . PRO A 1 207 ? 6.090 5.637 -27.157 1.00 68.50 207 PRO A CA 1
ATOM 1611 C C . PRO A 1 207 ? 4.993 6.193 -28.071 1.00 68.50 207 PRO A C 1
ATOM 1613 O O . PRO A 1 207 ? 4.251 5.439 -28.704 1.00 68.50 207 PRO A O 1
ATOM 1616 N N . ARG A 1 208 ? 4.876 7.523 -28.135 1.00 62.69 208 ARG A N 1
ATOM 1617 C CA . ARG A 1 208 ? 3.971 8.192 -29.075 1.00 62.69 208 ARG A CA 1
ATOM 1618 C C . ARG A 1 208 ? 4.475 7.922 -30.490 1.00 62.69 208 ARG A C 1
ATOM 1620 O O . ARG A 1 208 ? 5.463 8.511 -30.914 1.00 62.69 208 ARG A O 1
ATOM 1627 N N . THR A 1 209 ? 3.817 7.022 -31.212 1.00 54.75 209 THR A N 1
ATOM 1628 C CA . THR A 1 209 ? 4.028 6.866 -32.651 1.00 54.75 209 THR A CA 1
ATOM 1629 C C . THR A 1 209 ? 3.377 8.057 -33.342 1.00 54.75 209 THR A C 1
ATOM 1631 O O . THR A 1 209 ? 2.162 8.084 -33.543 1.00 54.75 209 THR A O 1
ATOM 1634 N N . THR A 1 210 ? 4.171 9.078 -33.651 1.00 48.09 210 THR A N 1
ATOM 1635 C CA . THR A 1 210 ? 3.771 10.121 -34.592 1.00 48.09 210 THR A CA 1
ATOM 1636 C C . THR A 1 210 ? 3.774 9.475 -35.973 1.00 48.09 210 THR A C 1
ATOM 1638 O O . THR A 1 210 ? 4.840 9.211 -36.520 1.00 48.09 210 THR A O 1
ATOM 1641 N N . ASN A 1 211 ? 2.597 9.150 -36.507 1.00 45.31 211 ASN A N 1
ATOM 1642 C CA . ASN A 1 211 ? 2.471 8.811 -37.921 1.00 45.31 211 ASN A CA 1
ATOM 1643 C C . ASN A 1 211 ? 2.723 10.103 -38.711 1.00 45.31 211 ASN A C 1
ATOM 1645 O O . ASN A 1 211 ? 1.834 10.949 -38.796 1.00 45.31 211 ASN A O 1
ATOM 1649 N N . THR A 1 212 ? 3.952 10.276 -39.190 1.00 43.06 212 THR A N 1
ATOM 1650 C CA . THR A 1 212 ? 4.318 11.230 -40.247 1.00 43.06 212 THR A CA 1
ATOM 1651 C C . THR A 1 212 ? 4.367 10.514 -41.577 1.00 43.06 212 THR A C 1
ATOM 1653 O O . THR A 1 212 ? 4.996 9.430 -41.597 1.00 43.06 212 THR A O 1
#

pLDDT: mean 85.32, std 10.16, range [43.06, 97.69]

Solvent-accessible surface area (backbone atoms only — not comparable to full-atom values): 11702 Å² total; per-residue (Å²): 103,71,67,60,51,50,51,48,50,50,52,52,50,50,52,48,49,53,49,49,53,51,19,62,74,68,75,46,54,62,67,57,53,52,47,50,54,48,50,53,52,50,54,51,54,62,72,70,49,69,77,84,83,53,54,76,64,58,51,50,54,51,49,53,51,50,52,51,52,43,50,48,49,66,53,28,44,71,27,50,53,52,48,51,50,48,50,53,50,52,48,52,52,51,48,49,34,73,70,39,91,87,56,56,77,76,83,73,75,57,61,47,72,48,72,76,68,63,72,58,53,56,62,47,53,50,22,55,51,39,36,73,76,43,70,64,69,63,16,40,55,19,46,21,51,44,59,51,47,49,60,54,23,30,52,28,16,51,12,51,52,46,34,51,39,57,77,66,66,54,55,70,71,58,51,53,51,50,53,51,43,40,68,69,40,87,66,37,42,61,53,32,21,50,52,20,53,49,35,62,78,68,41,84,82,62,79,82,79,76,90,123

Radius of gyration: 21.26 Å; Cα contacts (8 Å, |Δi|>4): 153; chains: 1; bounding box: 47×44×72 Å